Protein AF-A0A3D5KFP4-F1 (afdb_monomer_lite)

Sequence (184 aa):
MEVSELRKNYDDGKELEIKVKKRISTAAMSLLVKDVVDNCLKINDDGLLECDYVMRKLSTDIWVMFYFAGLEFPGKDNMKNYDWLVENGIVDMVYDQIDKKYMDMILEIIDREINQRIALTNSVEASVAKVVMVLEKGIDAVIKKLPSKTQISNLIKESSKEVKNFDPNKLQVLSELLGEVNKQ

pLDDT: mean 72.27, std 22.85, range [32.69, 97.38]

Radius of gyration: 23.58 Å; chains: 1; bounding box: 54×38×70 Å

Foldseek 3Di:
DELVVQVVCVVVVHDRDFQFAQDFDPVLLVVLLVQLLVQQWDQDPVRAIDGNVVSSVLSNLQSNCCGGRVYDQDDDCSVVSSVVCVVVCVSVVNCVSYNVVNVVVSVVSSVVVNVVVRCVRRVPPDDDVVVVVCVVVVVVVCVVPPDDPVVVVVVVVVVVVVVVPDDCVVVVVVVVVVVVVPPD

Structure (mmCIF, N/CA/C/O backbone):
data_AF-A0A3D5KFP4-F1
#
_entry.id   AF-A0A3D5KFP4-F1
#
loop_
_atom_site.group_PDB
_atom_site.id
_atom_site.type_symbol
_atom_site.label_atom_id
_atom_site.label_alt_id
_atom_site.label_comp_id
_atom_site.label_asym_id
_atom_site.label_entity_id
_atom_site.label_seq_id
_atom_site.pdbx_PDB_ins_code
_atom_site.Cartn_x
_atom_site.Cartn_y
_atom_site.Cartn_z
_atom_site.occupancy
_atom_site.B_iso_or_equiv
_atom_site.auth_seq_id
_atom_site.auth_comp_id
_atom_site.auth_asym_id
_atom_site.auth_atom_id
_atom_site.pdbx_PDB_model_num
ATOM 1 N N . MET A 1 1 ? -4.254 9.601 12.740 1.00 86.94 1 MET A N 1
ATOM 2 C CA . MET A 1 1 ? -3.924 8.973 14.041 1.00 86.94 1 MET A CA 1
ATOM 3 C C . MET A 1 1 ? -2.734 8.075 13.802 1.00 86.94 1 MET A C 1
ATOM 5 O O . MET A 1 1 ? -2.767 7.314 12.843 1.00 86.94 1 MET A O 1
ATOM 9 N N . GLU A 1 2 ? -1.688 8.170 14.614 1.00 88.56 2 GLU A N 1
ATOM 10 C CA . GLU A 1 2 ? -0.530 7.290 14.446 1.00 88.56 2 GLU A CA 1
ATOM 11 C C . GLU A 1 2 ? -0.846 5.873 14.936 1.00 88.56 2 GLU A C 1
ATOM 13 O O . GLU A 1 2 ? -1.515 5.688 15.954 1.00 88.56 2 GLU A O 1
ATOM 18 N N . VAL A 1 3 ? -0.334 4.852 14.246 1.00 86.25 3 VAL A N 1
ATOM 19 C CA . VAL A 1 3 ? -0.530 3.450 14.666 1.00 86.25 3 VAL A CA 1
ATOM 20 C C . VAL A 1 3 ? 0.117 3.167 16.029 1.00 86.25 3 VAL A C 1
ATOM 22 O O . VAL A 1 3 ? -0.413 2.391 16.820 1.00 86.25 3 VAL A O 1
ATOM 25 N N . SER A 1 4 ? 1.225 3.837 16.345 1.00 87.31 4 SER A N 1
ATOM 26 C CA . SER A 1 4 ? 1.881 3.801 17.661 1.00 87.31 4 SER A CA 1
ATOM 27 C C . SER A 1 4 ? 0.947 4.263 18.789 1.00 87.31 4 SER A C 1
ATOM 29 O O . SER A 1 4 ? 0.882 3.640 19.850 1.00 87.31 4 SER A O 1
ATOM 31 N N . GLU A 1 5 ? 0.203 5.343 18.554 1.00 88.00 5 GLU A N 1
ATOM 32 C CA . GLU A 1 5 ? -0.776 5.894 19.488 1.00 88.00 5 GLU A CA 1
ATOM 33 C C . GLU A 1 5 ? -1.988 4.967 19.633 1.00 88.00 5 GLU A C 1
ATOM 35 O O . GLU A 1 5 ? -2.434 4.696 20.749 1.00 88.00 5 GLU A O 1
ATOM 40 N N . LEU A 1 6 ? -2.476 4.427 18.513 1.00 90.00 6 LEU A N 1
ATOM 41 C CA . LEU A 1 6 ? -3.558 3.445 18.492 1.00 90.00 6 LEU A CA 1
ATOM 42 C C . LEU A 1 6 ? -3.200 2.201 19.320 1.00 90.00 6 LEU A C 1
ATOM 44 O O . LEU A 1 6 ? -3.985 1.779 20.167 1.00 90.00 6 LEU A O 1
ATOM 48 N N . ARG A 1 7 ? -1.991 1.663 19.127 1.00 89.19 7 ARG A N 1
ATOM 49 C CA . ARG A 1 7 ? -1.471 0.528 19.894 1.00 89.19 7 ARG A CA 1
ATOM 50 C C . ARG A 1 7 ? -1.412 0.826 21.385 1.00 89.19 7 ARG A C 1
ATOM 52 O O . ARG A 1 7 ? -1.877 0.025 22.185 1.00 89.19 7 ARG A O 1
ATOM 59 N N . LYS A 1 8 ? -0.898 1.996 21.768 1.00 89.44 8 LYS A N 1
ATOM 60 C CA . LYS A 1 8 ? -0.857 2.397 23.178 1.00 89.44 8 LYS A CA 1
ATOM 61 C C . LYS A 1 8 ? -2.260 2.465 23.789 1.00 89.44 8 LYS A C 1
ATOM 63 O O . LYS A 1 8 ? -2.461 2.008 24.905 1.00 89.44 8 LYS A O 1
ATOM 68 N N . ASN A 1 9 ? -3.236 3.008 23.060 1.00 90.94 9 ASN A N 1
ATOM 69 C CA . ASN A 1 9 ? -4.620 3.060 23.530 1.00 90.94 9 ASN A CA 1
ATOM 70 C C . ASN A 1 9 ? -5.226 1.662 23.715 1.00 90.94 9 ASN A C 1
ATOM 72 O O . ASN A 1 9 ? -5.936 1.451 24.695 1.00 90.94 9 ASN A O 1
ATOM 76 N N . TYR A 1 10 ? -4.914 0.722 22.819 1.00 89.62 10 TYR A N 1
ATOM 77 C CA . TYR A 1 10 ? -5.314 -0.677 22.960 1.00 89.62 10 TYR A CA 1
ATOM 78 C C . TYR A 1 10 ? -4.701 -1.327 24.205 1.00 89.62 10 TYR A C 1
ATOM 80 O O . TYR A 1 10 ? -5.419 -1.918 25.008 1.00 89.62 10 TYR A O 1
ATOM 88 N N . ASP A 1 11 ? -3.389 -1.162 24.395 1.00 89.31 11 ASP A N 1
ATOM 89 C CA . ASP A 1 11 ? -2.653 -1.717 25.536 1.00 89.31 11 ASP A CA 1
ATOM 90 C C . ASP A 1 11 ? -3.144 -1.121 26.876 1.00 89.31 11 ASP A C 1
ATOM 92 O O . ASP A 1 11 ? -3.179 -1.811 27.894 1.00 89.31 11 ASP A O 1
ATOM 96 N N . ASP A 1 12 ? -3.600 0.139 26.865 1.00 91.94 12 ASP A N 1
ATOM 97 C CA . ASP A 1 12 ? -4.237 0.827 27.999 1.00 91.94 12 ASP A CA 1
ATOM 98 C C . ASP A 1 12 ? -5.702 0.378 28.244 1.00 91.94 12 ASP A C 1
ATOM 100 O O . ASP A 1 12 ? -6.369 0.901 29.142 1.00 91.94 12 ASP A O 1
ATOM 104 N N . GLY A 1 13 ? -6.237 -0.555 27.447 1.00 88.12 13 GLY A N 1
ATOM 105 C CA . GLY A 1 13 ? -7.607 -1.065 27.559 1.00 88.12 13 GLY A CA 1
ATOM 106 C C . GLY A 1 13 ? -8.692 -0.085 27.100 1.00 88.12 13 GLY A C 1
ATOM 107 O O . GLY A 1 13 ? -9.850 -0.221 27.498 1.00 88.12 13 GLY A O 1
ATOM 108 N N . LYS A 1 14 ? -8.339 0.924 26.294 1.00 89.56 14 LYS A N 1
ATOM 109 C CA . LYS A 1 14 ? -9.310 1.868 25.725 1.00 89.56 14 LYS A CA 1
ATOM 110 C C . LYS A 1 14 ? -9.985 1.261 24.500 1.00 89.56 14 LYS A C 1
ATOM 112 O O . LYS A 1 14 ? -9.387 0.494 23.750 1.00 89.56 14 LYS A O 1
ATOM 117 N N . GLU A 1 15 ? -11.230 1.661 24.273 1.00 82.69 15 GLU A N 1
ATOM 118 C CA . GLU A 1 15 ? -11.963 1.282 23.069 1.00 82.69 15 GLU A CA 1
ATOM 119 C C . GLU A 1 15 ? -11.303 1.890 21.819 1.00 82.69 15 GLU A C 1
ATOM 121 O O . GLU A 1 15 ? -10.964 3.078 21.789 1.00 82.69 15 GLU A O 1
ATOM 126 N N . LEU A 1 16 ? -11.095 1.064 20.789 1.00 85.06 16 LEU A N 1
ATOM 127 C CA . LEU A 1 16 ? -10.505 1.496 19.524 1.00 85.06 16 LEU A CA 1
ATOM 128 C C . LEU A 1 16 ? -11.585 2.070 18.607 1.00 85.06 16 LEU A C 1
ATOM 130 O O . LEU A 1 16 ? -12.293 1.333 17.924 1.00 85.06 16 LEU A O 1
ATOM 134 N N . GLU A 1 17 ? -11.685 3.395 18.547 1.00 85.62 17 GLU A N 1
ATOM 135 C CA . GLU A 1 17 ? -12.575 4.067 17.598 1.00 85.62 17 GLU A CA 1
ATOM 136 C C . GLU A 1 17 ? -11.826 4.383 16.291 1.00 85.62 17 GLU A C 1
ATOM 138 O O . GLU A 1 17 ? -11.174 5.421 16.153 1.00 85.62 17 GLU A O 1
ATOM 143 N N . ILE A 1 18 ? -11.921 3.482 15.307 1.00 91.19 18 ILE A N 1
ATOM 144 C CA . ILE A 1 18 ? -11.347 3.674 13.966 1.00 91.19 18 ILE A CA 1
ATOM 145 C C . ILE A 1 18 ? -12.468 4.032 12.990 1.00 91.19 18 ILE A C 1
ATOM 147 O O . ILE A 1 18 ? -13.344 3.223 12.689 1.00 91.19 18 ILE A O 1
ATOM 151 N N . LYS A 1 19 ? -12.438 5.263 12.469 1.00 91.44 19 LYS A N 1
ATOM 152 C CA . LYS A 1 19 ? -13.425 5.746 11.494 1.00 91.44 19 LYS A CA 1
ATOM 153 C C . LYS A 1 19 ? -12.996 5.383 10.082 1.00 91.44 19 LYS A C 1
ATOM 155 O O . LYS A 1 19 ? -12.105 6.021 9.525 1.00 91.44 19 LYS A O 1
ATOM 160 N N . VAL A 1 20 ? -13.679 4.408 9.490 1.00 94.75 20 VAL A N 1
ATOM 161 C CA . VAL A 1 20 ? -13.407 3.952 8.125 1.00 94.75 20 VAL A CA 1
ATOM 162 C C . VAL A 1 20 ? -14.358 4.622 7.138 1.00 94.75 20 VAL A C 1
ATOM 164 O O . VAL A 1 20 ? -15.583 4.570 7.265 1.00 94.75 20 VAL A O 1
ATOM 167 N N . LYS A 1 21 ? -13.799 5.281 6.124 1.00 91.75 21 LYS A N 1
ATOM 168 C CA . LYS A 1 21 ? -14.575 5.812 5.000 1.00 91.75 21 LYS A CA 1
ATOM 169 C C . LYS A 1 21 ? -15.016 4.650 4.111 1.00 91.75 21 LYS A C 1
ATOM 171 O O . LYS A 1 21 ? -14.252 3.734 3.870 1.00 91.75 21 LYS A O 1
ATOM 176 N N . LYS A 1 22 ? -16.212 4.710 3.523 1.00 92.44 22 LYS A N 1
ATOM 177 C CA . LYS A 1 22 ? -16.612 3.719 2.499 1.00 92.44 22 LYS A CA 1
ATOM 178 C C . LYS A 1 22 ? -15.977 3.988 1.135 1.00 92.44 22 LYS A C 1
ATOM 180 O O . LYS A 1 22 ? -15.842 3.078 0.323 1.00 92.44 22 LYS A O 1
ATOM 185 N N . ARG A 1 23 ? -15.658 5.260 0.867 1.00 89.94 23 ARG A N 1
ATOM 186 C CA . ARG A 1 23 ? -15.110 5.778 -0.392 1.00 89.94 23 ARG A CA 1
ATOM 187 C C . ARG A 1 23 ? -14.190 6.961 -0.120 1.00 89.94 23 ARG A C 1
ATOM 189 O O . ARG A 1 23 ? -14.369 7.675 0.867 1.00 89.94 23 ARG A O 1
ATOM 196 N N . ILE A 1 24 ? -13.263 7.197 -1.037 1.00 87.25 24 ILE A N 1
ATOM 197 C CA . ILE A 1 24 ? -12.358 8.347 -1.029 1.00 87.25 24 ILE A CA 1
ATOM 198 C C . ILE A 1 24 ? -12.572 9.187 -2.292 1.00 87.25 24 ILE A C 1
ATOM 200 O O . ILE A 1 24 ? -13.278 8.780 -3.214 1.00 87.25 24 ILE A O 1
ATOM 204 N N . SER A 1 25 ? -12.013 10.396 -2.326 1.00 82.56 25 SER A N 1
ATOM 205 C CA . SER A 1 25 ? -12.066 11.224 -3.532 1.00 82.56 25 SER A CA 1
ATOM 206 C C . SER A 1 25 ? -11.225 10.601 -4.649 1.00 82.56 25 SER A C 1
ATOM 208 O O . SER A 1 25 ? -10.247 9.903 -4.387 1.00 82.56 25 SER A O 1
ATOM 210 N N . THR A 1 26 ? -11.546 10.910 -5.906 1.00 74.12 26 THR A N 1
ATOM 211 C CA . THR A 1 26 ? -10.748 10.467 -7.062 1.00 74.12 26 THR A CA 1
ATOM 212 C C . THR A 1 26 ? -9.282 10.897 -6.953 1.00 74.12 26 THR A C 1
ATOM 214 O O . THR A 1 26 ? -8.393 10.146 -7.338 1.00 74.12 26 THR A O 1
ATOM 217 N N . ALA A 1 27 ? -9.013 12.075 -6.379 1.00 75.38 27 ALA A N 1
ATOM 218 C CA . ALA A 1 27 ? -7.651 12.546 -6.131 1.00 75.38 27 ALA A CA 1
ATOM 219 C C . ALA A 1 27 ? -6.909 11.658 -5.119 1.00 75.38 27 ALA A C 1
ATOM 221 O O . ALA A 1 27 ? -5.784 11.248 -5.381 1.00 75.38 27 ALA A O 1
ATOM 222 N N . ALA A 1 28 ? -7.553 11.307 -4.001 1.00 72.62 28 ALA A N 1
ATOM 223 C CA . ALA A 1 28 ? -6.973 10.404 -3.008 1.00 72.62 28 ALA A CA 1
ATOM 224 C C . ALA A 1 28 ? -6.761 8.991 -3.574 1.00 72.62 28 ALA A C 1
ATOM 226 O O . ALA A 1 28 ? -5.735 8.377 -3.318 1.00 72.62 28 ALA A O 1
ATOM 227 N N . MET A 1 29 ? -7.695 8.503 -4.395 1.00 86.56 29 MET A N 1
ATOM 228 C CA . MET A 1 29 ? -7.554 7.228 -5.099 1.00 86.56 29 MET A CA 1
ATOM 229 C C . MET A 1 29 ? -6.359 7.236 -6.058 1.00 86.56 29 MET A C 1
ATOM 231 O O . MET A 1 29 ? -5.592 6.283 -6.075 1.00 86.56 29 MET A O 1
ATOM 235 N N . SER A 1 30 ? -6.182 8.312 -6.830 1.00 75.31 30 SER A N 1
ATOM 236 C CA . SER A 1 30 ? -5.047 8.463 -7.748 1.00 75.31 30 SER A CA 1
ATOM 237 C C . SER A 1 30 ? -3.707 8.417 -7.007 1.00 75.31 30 SER A C 1
ATOM 239 O O . SER A 1 30 ? -2.792 7.710 -7.427 1.00 75.31 30 SER A O 1
ATOM 241 N N . LEU A 1 31 ? -3.614 9.109 -5.866 1.00 76.56 31 LEU A N 1
ATOM 242 C CA . LEU A 1 31 ? -2.418 9.075 -5.025 1.00 76.56 31 LEU A CA 1
ATOM 243 C C . LEU A 1 31 ? -2.183 7.682 -4.429 1.00 76.56 31 LEU A C 1
ATOM 245 O O . LEU A 1 31 ? -1.085 7.164 -4.570 1.00 76.56 31 LEU A O 1
ATOM 249 N N . LEU A 1 32 ? -3.216 7.034 -3.875 1.00 88.19 32 LEU A N 1
ATOM 250 C CA . LEU A 1 32 ? -3.134 5.657 -3.373 1.00 88.19 32 LEU A CA 1
ATOM 251 C C . LEU A 1 32 ? -2.572 4.706 -4.433 1.00 88.19 32 LEU A C 1
ATOM 253 O O . LEU A 1 32 ? -1.613 3.989 -4.168 1.00 88.19 32 LEU A O 1
ATOM 257 N N . VAL A 1 33 ? -3.152 4.711 -5.637 1.00 86.25 33 VAL A N 1
ATOM 258 C CA . VAL A 1 33 ? -2.705 3.854 -6.745 1.00 86.25 33 VAL A CA 1
ATOM 259 C C . VAL A 1 33 ? -1.241 4.132 -7.067 1.00 86.25 33 VAL A C 1
ATOM 261 O O . VAL A 1 33 ? -0.442 3.200 -7.119 1.00 86.25 33 VAL A O 1
ATOM 264 N N . LYS A 1 34 ? -0.879 5.407 -7.251 1.00 83.19 34 LYS A N 1
ATOM 265 C CA . LYS A 1 34 ? 0.494 5.813 -7.558 1.00 83.19 34 LYS A CA 1
ATOM 266 C C . LYS A 1 34 ? 1.467 5.324 -6.484 1.00 83.19 34 LYS A C 1
ATOM 268 O O . LYS A 1 34 ? 2.480 4.719 -6.819 1.00 83.19 34 LYS A O 1
ATOM 273 N N . ASP A 1 35 ? 1.149 5.556 -5.216 1.00 84.25 35 ASP A N 1
ATOM 274 C CA . ASP A 1 35 ? 2.025 5.213 -4.103 1.00 84.25 35 ASP A CA 1
ATOM 275 C C . ASP A 1 35 ? 2.181 3.688 -3.954 1.00 84.25 35 ASP A C 1
ATOM 277 O O . ASP A 1 35 ? 3.269 3.213 -3.636 1.00 84.25 35 ASP A O 1
ATOM 281 N N . VAL A 1 36 ? 1.147 2.888 -4.239 1.00 88.88 36 VAL A N 1
ATOM 282 C CA . VAL A 1 36 ? 1.277 1.418 -4.281 1.00 88.88 36 VAL A CA 1
ATOM 283 C C . VAL A 1 36 ? 2.182 0.978 -5.432 1.00 88.88 36 VAL A C 1
ATOM 285 O O . VAL A 1 36 ? 3.100 0.182 -5.228 1.00 88.88 36 VAL A O 1
ATOM 288 N N . VAL A 1 37 ? 1.942 1.496 -6.637 1.00 87.75 37 VAL A N 1
ATOM 289 C CA . VAL A 1 37 ? 2.674 1.103 -7.849 1.00 87.75 37 VAL A CA 1
ATOM 290 C C . VAL A 1 37 ? 4.158 1.454 -7.729 1.00 87.75 37 VAL A C 1
ATOM 292 O O . VAL A 1 37 ? 5.012 0.616 -8.011 1.00 87.75 37 VAL A O 1
ATOM 295 N N . ASP A 1 38 ? 4.476 2.658 -7.256 1.00 83.69 38 ASP A N 1
ATOM 296 C CA . ASP A 1 38 ? 5.858 3.129 -7.121 1.00 83.69 38 ASP A CA 1
ATOM 297 C C . ASP A 1 38 ? 6.666 2.294 -6.108 1.00 83.69 38 ASP A C 1
ATOM 299 O O . ASP A 1 38 ? 7.876 2.139 -6.269 1.00 83.69 38 ASP A O 1
ATOM 303 N N . ASN A 1 39 ? 6.010 1.725 -5.089 1.00 85.12 39 ASN A N 1
ATOM 304 C CA . ASN A 1 39 ? 6.668 0.944 -4.038 1.00 85.12 39 ASN A CA 1
ATOM 305 C C . ASN A 1 39 ? 6.781 -0.559 -4.340 1.00 85.12 39 ASN A C 1
ATOM 307 O O . ASN A 1 39 ? 7.518 -1.258 -3.646 1.00 85.12 39 ASN A O 1
ATOM 311 N N . CYS A 1 40 ? 6.065 -1.076 -5.342 1.00 87.56 40 CYS A N 1
ATOM 312 C CA . CYS A 1 40 ? 6.059 -2.511 -5.647 1.00 87.56 40 CYS A CA 1
ATOM 313 C C . CYS A 1 40 ? 6.827 -2.893 -6.914 1.00 87.56 40 CYS A C 1
ATOM 315 O O . CYS A 1 40 ? 6.950 -4.078 -7.206 1.00 87.56 40 CYS A O 1
ATOM 317 N N . LEU A 1 41 ? 7.367 -1.930 -7.658 1.00 87.88 41 LEU A N 1
ATOM 318 C CA . LEU A 1 41 ? 8.141 -2.198 -8.867 1.00 87.88 41 LEU A CA 1
ATOM 319 C C . LEU A 1 41 ? 9.643 -2.182 -8.571 1.00 87.88 41 LEU A C 1
ATOM 321 O O . LEU A 1 41 ? 10.177 -1.206 -8.038 1.00 87.88 41 LEU A O 1
ATOM 325 N N . LYS A 1 42 ? 10.345 -3.244 -8.966 1.00 85.00 42 LYS A N 1
ATOM 326 C CA . LYS A 1 42 ? 11.803 -3.360 -8.829 1.00 85.00 42 LYS A CA 1
ATOM 327 C C . LYS A 1 42 ? 12.443 -3.885 -10.106 1.00 85.00 42 LYS A C 1
ATOM 329 O O . LYS A 1 42 ? 11.779 -4.489 -10.938 1.00 85.00 42 LYS A O 1
ATOM 334 N N . ILE A 1 43 ? 13.735 -3.614 -10.258 1.00 83.69 43 ILE A N 1
ATOM 335 C CA . ILE A 1 43 ? 14.545 -4.171 -11.341 1.00 83.69 43 ILE A CA 1
ATOM 336 C C . ILE A 1 43 ? 15.178 -5.461 -10.824 1.00 83.69 43 ILE A C 1
ATOM 338 O O . ILE A 1 43 ? 15.777 -5.441 -9.748 1.00 83.69 43 ILE A O 1
ATOM 342 N N . ASN A 1 44 ? 15.013 -6.555 -11.561 1.00 79.88 44 ASN A N 1
ATOM 343 C CA . ASN A 1 44 ? 15.631 -7.836 -11.242 1.00 79.88 44 ASN A CA 1
ATOM 344 C C . ASN A 1 44 ? 17.080 -7.918 -11.752 1.00 79.88 44 ASN A C 1
ATOM 346 O O . ASN A 1 44 ? 17.598 -6.975 -12.356 1.00 79.88 44 ASN A O 1
ATOM 350 N N . ASP A 1 45 ? 17.733 -9.055 -11.516 1.00 80.56 45 ASP A N 1
ATOM 351 C CA . ASP A 1 45 ? 19.140 -9.261 -11.878 1.00 80.56 45 ASP A CA 1
ATOM 352 C C . ASP A 1 45 ? 19.387 -9.205 -13.401 1.00 80.56 45 ASP A C 1
ATOM 354 O O . ASP A 1 45 ? 20.477 -8.828 -13.833 1.00 80.56 45 ASP A O 1
ATOM 358 N N . ASP A 1 46 ? 18.362 -9.480 -14.214 1.00 78.12 46 ASP A N 1
ATOM 359 C CA . ASP A 1 46 ? 18.401 -9.387 -15.681 1.00 78.12 46 ASP A CA 1
ATOM 360 C C . ASP A 1 46 ? 18.142 -7.958 -16.199 1.00 78.12 46 ASP A C 1
ATOM 362 O O . ASP A 1 46 ? 18.148 -7.694 -17.404 1.00 78.12 46 ASP A O 1
ATOM 366 N N . GLY A 1 47 ? 17.916 -6.995 -15.301 1.00 76.12 47 GLY A N 1
ATOM 367 C CA . GLY A 1 47 ? 17.624 -5.613 -15.668 1.00 76.12 47 GLY A CA 1
ATOM 368 C C . GLY A 1 47 ? 16.188 -5.384 -16.149 1.00 76.12 47 GLY A C 1
ATOM 369 O O . GLY A 1 47 ? 15.915 -4.332 -16.737 1.00 76.12 47 GLY A O 1
ATOM 370 N N . LEU A 1 48 ? 15.284 -6.339 -15.909 1.00 79.06 48 LEU A N 1
ATOM 371 C CA . LEU A 1 48 ? 13.863 -6.252 -16.235 1.00 79.06 48 LEU A CA 1
ATOM 372 C C . LEU A 1 48 ? 13.068 -5.725 -15.041 1.00 79.06 48 LEU A C 1
ATOM 374 O O . LEU A 1 48 ? 13.374 -6.014 -13.884 1.00 79.06 48 LEU A O 1
ATOM 378 N N . LEU A 1 49 ? 12.029 -4.946 -15.326 1.00 84.88 49 LEU A N 1
ATOM 379 C CA . LEU A 1 49 ? 11.083 -4.486 -14.322 1.00 84.88 49 LEU A CA 1
ATOM 380 C C . LEU A 1 49 ? 10.134 -5.626 -13.952 1.00 84.88 49 LEU A C 1
ATOM 382 O O . LEU A 1 49 ? 9.494 -6.221 -14.819 1.00 84.88 49 LEU A O 1
ATOM 386 N N . GLU A 1 50 ? 10.006 -5.894 -12.661 1.00 89.44 50 GLU A N 1
ATOM 387 C CA . GLU A 1 50 ? 9.090 -6.883 -12.109 1.00 89.44 50 GLU A CA 1
ATOM 388 C C . GLU A 1 50 ? 8.299 -6.318 -10.926 1.00 89.44 50 GLU A C 1
ATOM 390 O O . GLU A 1 50 ? 8.688 -5.332 -10.291 1.00 89.44 50 GLU A O 1
ATOM 395 N N . CYS A 1 51 ? 7.169 -6.961 -10.632 1.00 93.12 51 CYS A N 1
ATOM 396 C CA . CYS A 1 51 ? 6.361 -6.658 -9.459 1.00 93.12 51 CYS A CA 1
ATOM 397 C C . CYS A 1 51 ? 6.838 -7.489 -8.265 1.00 93.12 51 CYS A C 1
ATOM 399 O O . CYS A 1 51 ? 6.760 -8.717 -8.269 1.00 93.12 51 CYS A O 1
ATOM 401 N N . ASP A 1 52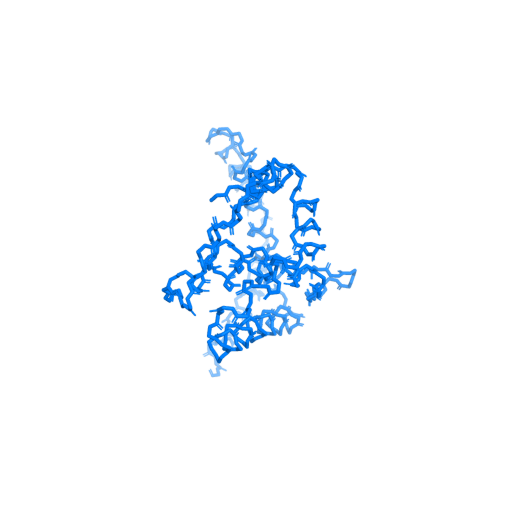 ? 7.241 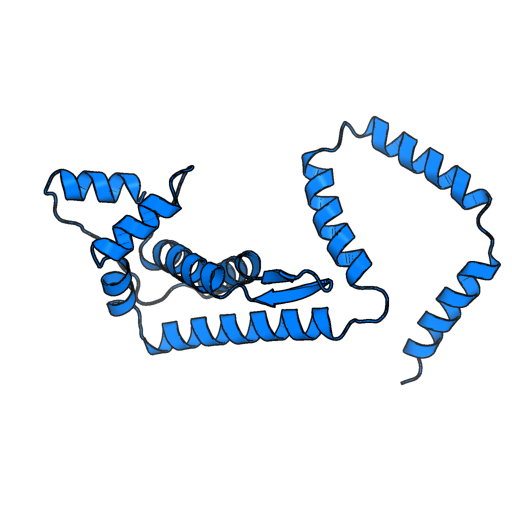-6.815 -7.195 1.00 91.19 52 ASP A N 1
ATOM 402 C CA . ASP A 1 52 ? 7.383 -7.403 -5.875 1.00 91.19 52 ASP A CA 1
ATOM 403 C C . ASP A 1 52 ? 5.999 -7.547 -5.228 1.00 91.19 52 ASP A C 1
ATOM 405 O O . ASP A 1 52 ? 5.412 -6.590 -4.718 1.00 91.19 52 ASP A O 1
ATOM 409 N N . TYR A 1 53 ? 5.450 -8.761 -5.274 1.00 92.88 53 TYR A N 1
ATOM 410 C CA . TYR A 1 53 ? 4.114 -9.050 -4.749 1.00 92.88 53 TYR A CA 1
ATOM 411 C C . TYR A 1 53 ? 3.986 -8.829 -3.236 1.00 92.88 53 TYR A C 1
ATOM 413 O O . TYR A 1 53 ? 2.902 -8.477 -2.765 1.00 92.88 53 TYR A O 1
ATOM 421 N N . VAL A 1 54 ? 5.072 -8.998 -2.475 1.00 87.44 54 VAL A N 1
ATOM 422 C CA . VAL A 1 54 ? 5.061 -8.763 -1.025 1.00 87.44 54 VAL A CA 1
ATOM 423 C C . VAL A 1 54 ? 4.956 -7.267 -0.760 1.00 87.44 54 VAL A C 1
ATOM 425 O O . VAL A 1 54 ? 4.067 -6.834 -0.025 1.00 87.44 54 VAL A O 1
ATOM 428 N N . MET A 1 55 ? 5.790 -6.464 -1.428 1.00 88.19 55 MET A N 1
ATOM 429 C CA . MET A 1 55 ? 5.716 -5.006 -1.319 1.00 88.19 55 MET A CA 1
ATOM 430 C C . MET A 1 55 ? 4.408 -4.450 -1.865 1.00 88.19 55 MET A C 1
ATOM 432 O O . MET A 1 55 ? 3.889 -3.481 -1.313 1.00 88.19 55 MET A O 1
ATOM 436 N N . ARG A 1 56 ? 3.832 -5.074 -2.897 1.00 91.56 56 ARG A N 1
ATOM 437 C CA . ARG A 1 56 ? 2.498 -4.734 -3.395 1.00 91.56 56 ARG A CA 1
ATOM 438 C C . ARG A 1 56 ? 1.444 -4.897 -2.304 1.00 91.56 56 ARG A C 1
ATOM 440 O O . ARG A 1 56 ? 0.691 -3.953 -2.071 1.00 91.56 56 ARG A O 1
ATOM 447 N N . LYS A 1 57 ? 1.379 -6.056 -1.635 1.00 91.12 57 LYS A N 1
ATOM 448 C CA . LYS A 1 57 ? 0.401 -6.298 -0.559 1.00 91.12 57 LYS A CA 1
ATOM 449 C C . LYS A 1 57 ? 0.597 -5.312 0.588 1.00 91.12 57 LYS A C 1
ATOM 451 O O . LYS A 1 57 ? -0.342 -4.600 0.930 1.00 91.12 57 LYS A O 1
ATOM 456 N N . LEU A 1 58 ? 1.825 -5.219 1.099 1.00 88.06 58 LEU A N 1
ATOM 457 C CA . LEU A 1 58 ? 2.178 -4.338 2.211 1.00 88.06 58 LEU A CA 1
ATOM 458 C C . LEU A 1 58 ? 1.827 -2.876 1.909 1.00 88.06 58 LEU A C 1
ATOM 460 O O . LEU A 1 58 ? 1.178 -2.208 2.710 1.00 88.06 58 LEU A O 1
ATOM 464 N N . SER A 1 59 ? 2.227 -2.386 0.734 1.00 88.00 59 SER A N 1
ATOM 465 C CA . SER A 1 59 ? 1.955 -1.006 0.330 1.00 88.00 59 SER A CA 1
ATOM 466 C C . SER A 1 59 ? 0.459 -0.773 0.151 1.00 88.00 59 SER A C 1
ATOM 468 O O . SER A 1 59 ? -0.044 0.260 0.579 1.00 88.00 59 SER A O 1
ATOM 470 N N . THR A 1 60 ? -0.268 -1.734 -0.430 1.00 94.25 60 THR A N 1
ATOM 471 C CA . THR A 1 60 ? -1.731 -1.640 -0.560 1.00 94.25 60 THR A CA 1
ATOM 472 C C . THR A 1 60 ? -2.376 -1.470 0.807 1.00 94.25 60 THR A C 1
ATOM 474 O O . TH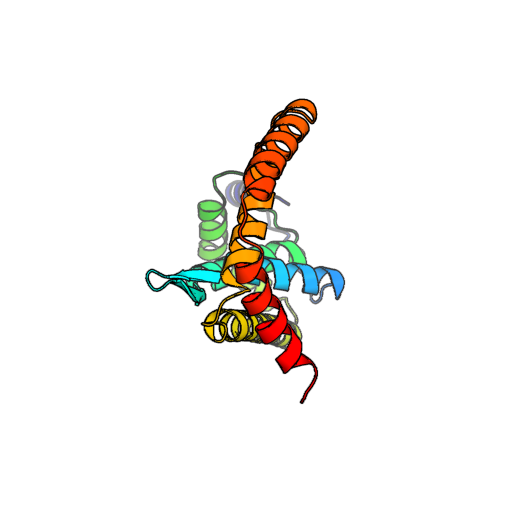R A 1 60 ? -3.137 -0.527 0.997 1.00 94.25 60 THR A O 1
ATOM 477 N N . ASP A 1 61 ? -2.027 -2.311 1.778 1.00 93.75 61 ASP A N 1
ATOM 478 C CA . ASP A 1 61 ? -2.617 -2.225 3.111 1.00 93.75 61 ASP A CA 1
ATOM 479 C C . ASP A 1 61 ? -2.278 -0.911 3.806 1.00 93.75 61 ASP A C 1
ATOM 481 O O . ASP A 1 61 ? -3.182 -0.240 4.293 1.00 93.75 61 ASP A O 1
ATOM 485 N N . ILE A 1 62 ? -1.004 -0.503 3.807 1.00 89.69 62 ILE A N 1
ATOM 486 C CA . ILE A 1 62 ? -0.565 0.759 4.420 1.00 89.69 62 ILE A CA 1
ATOM 487 C C . ILE A 1 62 ? -1.346 1.940 3.840 1.00 89.69 62 ILE A C 1
ATOM 489 O O . ILE A 1 62 ? -1.878 2.762 4.590 1.00 89.69 62 ILE A O 1
ATOM 493 N N . TRP A 1 63 ? -1.456 2.023 2.513 1.00 91.25 63 TRP A N 1
ATOM 494 C CA . TRP A 1 63 ? -2.143 3.142 1.877 1.00 91.25 63 TRP A CA 1
ATOM 495 C C . TRP A 1 63 ? -3.661 3.064 2.042 1.00 91.25 63 TRP A C 1
ATOM 497 O O . TRP A 1 63 ? -4.298 4.101 2.229 1.00 91.25 63 TRP A O 1
ATOM 507 N N . VAL A 1 64 ? -4.259 1.870 2.072 1.00 94.50 64 VAL A N 1
ATOM 508 C CA . VAL A 1 64 ? -5.676 1.711 2.432 1.00 94.50 64 VAL A CA 1
ATOM 509 C C . VAL A 1 64 ? -5.913 2.195 3.865 1.00 94.50 64 VAL A C 1
ATOM 511 O O . VAL A 1 64 ? -6.798 3.024 4.081 1.00 94.50 64 VAL A O 1
ATOM 514 N N . MET A 1 65 ? -5.088 1.775 4.829 1.00 91.88 65 MET A N 1
ATOM 515 C CA . MET A 1 65 ? -5.172 2.224 6.223 1.00 91.88 65 MET A CA 1
ATOM 516 C C . MET A 1 65 ? -5.054 3.755 6.328 1.00 91.88 65 MET A C 1
ATOM 518 O O . MET A 1 65 ? -5.839 4.399 7.028 1.00 91.88 65 MET A O 1
ATOM 522 N N . PHE A 1 66 ? -4.135 4.363 5.578 1.00 88.94 66 PHE A N 1
ATOM 523 C CA . PHE A 1 66 ? -3.961 5.813 5.557 1.00 88.94 66 PHE A CA 1
ATOM 524 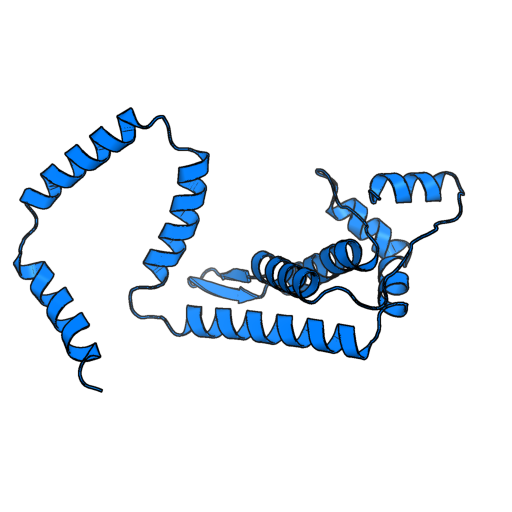C C . PHE A 1 66 ? -5.165 6.547 4.948 1.00 88.94 66 PHE A C 1
ATOM 526 O O . PHE A 1 66 ? -5.777 7.397 5.598 1.00 88.94 66 PHE A O 1
ATOM 533 N N . TYR A 1 67 ? -5.560 6.220 3.716 1.00 88.88 67 TYR A N 1
ATOM 534 C CA . TYR A 1 67 ? -6.582 6.989 3.000 1.00 88.88 67 TYR A CA 1
ATOM 535 C C . TYR A 1 67 ? -8.007 6.741 3.522 1.00 88.88 67 TYR A C 1
ATOM 537 O O . TYR A 1 67 ? -8.818 7.683 3.572 1.00 88.88 67 TYR A O 1
ATOM 545 N N . PHE A 1 68 ? -8.321 5.504 3.924 1.00 92.19 68 PHE A N 1
ATOM 546 C CA . PHE A 1 68 ? -9.661 5.113 4.367 1.00 92.19 68 PHE A CA 1
ATOM 547 C C . PHE A 1 68 ? -9.863 5.233 5.876 1.00 92.19 68 PHE A C 1
ATOM 549 O O . PHE A 1 68 ? -10.946 5.656 6.279 1.00 92.19 68 PHE A O 1
ATOM 556 N N . ALA A 1 69 ? -8.852 4.917 6.689 1.00 92.12 69 ALA A N 1
ATOM 557 C CA . ALA A 1 69 ? -8.955 4.930 8.151 1.00 92.12 69 ALA A CA 1
ATOM 558 C C . ALA A 1 69 ? -8.163 6.069 8.825 1.00 92.12 69 ALA A C 1
ATOM 560 O O . ALA A 1 69 ? -8.303 6.290 10.026 1.00 92.12 69 ALA A O 1
ATOM 561 N N . GLY A 1 70 ? -7.357 6.831 8.073 1.00 88.75 70 GLY A N 1
ATOM 562 C CA . GLY A 1 70 ? -6.551 7.923 8.629 1.00 88.75 70 GLY A CA 1
ATOM 563 C C . GLY A 1 70 ? -5.427 7.439 9.547 1.00 88.75 70 GLY A C 1
ATOM 564 O O . GLY A 1 70 ? -5.013 8.187 10.439 1.00 88.75 70 GLY A O 1
ATOM 565 N N . LEU A 1 71 ? -4.982 6.190 9.377 1.00 87.25 71 LEU A N 1
ATOM 566 C CA . LEU A 1 71 ? -3.894 5.604 10.152 1.00 87.25 71 LEU A CA 1
ATOM 567 C C . LEU A 1 71 ? -2.551 5.951 9.512 1.00 87.25 71 LEU A C 1
ATOM 569 O O . LEU A 1 71 ? -2.295 5.652 8.348 1.00 87.25 71 LEU A O 1
ATOM 573 N N . GLU A 1 72 ? -1.693 6.592 10.290 1.00 86.38 72 GLU A N 1
ATOM 574 C CA . GLU A 1 72 ? -0.387 7.064 9.849 1.00 86.38 72 GLU A CA 1
ATOM 575 C C . GLU A 1 72 ? 0.716 6.140 10.364 1.00 86.38 72 GLU A C 1
ATOM 577 O O . GLU A 1 72 ? 0.682 5.683 11.511 1.00 86.38 72 GLU A O 1
ATOM 582 N N . PHE A 1 73 ? 1.731 5.919 9.526 1.00 83.75 73 PHE A N 1
ATOM 583 C CA . PHE A 1 73 ? 2.913 5.110 9.837 1.00 83.75 73 PHE A CA 1
ATOM 584 C C . PHE A 1 73 ? 4.176 5.990 9.901 1.00 83.75 73 PHE A C 1
ATOM 586 O O . PHE A 1 73 ? 5.030 5.918 9.008 1.00 83.75 73 PHE A O 1
ATOM 593 N N . PRO A 1 74 ? 4.300 6.883 10.901 1.00 69.44 74 PRO A N 1
ATOM 594 C CA . PRO A 1 74 ? 5.497 7.689 11.061 1.00 69.44 74 PRO A CA 1
ATOM 595 C C . PRO A 1 74 ? 6.618 6.887 11.734 1.00 69.44 74 PRO A C 1
ATOM 597 O O . PRO A 1 74 ? 6.423 6.213 12.745 1.00 69.44 74 PRO A O 1
ATOM 600 N N . GLY A 1 75 ? 7.835 7.028 11.206 1.00 60.44 75 GLY A N 1
ATOM 601 C CA . GLY A 1 75 ? 9.058 6.586 11.877 1.00 60.44 75 GLY A CA 1
ATOM 602 C C . GLY A 1 75 ? 9.687 5.299 11.336 1.00 60.44 75 GLY A C 1
ATOM 603 O O . GLY A 1 75 ? 9.474 4.893 10.198 1.00 60.44 75 GLY A O 1
ATOM 604 N N . LYS A 1 76 ? 10.575 4.707 12.146 1.00 59.59 76 LYS A N 1
ATOM 605 C CA . LYS A 1 76 ? 11.413 3.551 11.769 1.00 59.59 76 LYS A CA 1
ATOM 606 C C . LYS A 1 76 ? 10.753 2.193 12.032 1.00 59.59 76 LYS A C 1
ATOM 608 O O . LYS A 1 76 ? 11.248 1.185 11.540 1.00 59.59 76 LYS A O 1
ATOM 613 N N . ASP A 1 77 ? 9.656 2.158 12.786 1.00 67.25 77 ASP A N 1
ATOM 614 C CA . ASP A 1 77 ? 8.991 0.925 13.231 1.00 67.25 77 ASP A CA 1
ATOM 615 C C . ASP A 1 77 ? 7.767 0.550 12.369 1.00 67.25 77 ASP A C 1
ATOM 617 O O . ASP A 1 77 ? 6.894 -0.193 12.812 1.00 67.25 77 ASP A O 1
ATOM 621 N N . ASN A 1 78 ? 7.701 1.026 11.119 1.00 75.94 78 ASN A N 1
ATOM 622 C CA . ASN A 1 78 ? 6.543 0.833 10.236 1.00 75.94 78 ASN A CA 1
ATOM 623 C C . ASN A 1 78 ? 6.156 -0.640 10.042 1.00 75.94 78 ASN A C 1
ATOM 625 O O . ASN A 1 78 ? 4.968 -0.947 10.052 1.00 75.94 78 ASN A O 1
ATOM 629 N N . MET A 1 79 ? 7.136 -1.547 9.954 1.00 81.50 79 MET A N 1
ATOM 630 C CA . MET A 1 79 ? 6.867 -2.988 9.852 1.00 81.50 79 MET A CA 1
ATOM 631 C C . MET A 1 79 ? 6.221 -3.543 11.122 1.00 81.50 79 MET A C 1
ATOM 633 O O . MET A 1 79 ? 5.189 -4.186 11.038 1.00 81.50 79 MET A O 1
ATOM 637 N N . LYS A 1 80 ? 6.745 -3.214 12.311 1.00 84.88 80 LYS A N 1
ATOM 638 C CA . LYS A 1 80 ? 6.158 -3.683 13.580 1.00 84.88 80 LYS A CA 1
ATOM 639 C C . LYS A 1 80 ? 4.748 -3.140 13.802 1.00 84.88 80 LYS A C 1
ATOM 641 O O . LYS A 1 80 ? 3.908 -3.820 14.379 1.00 84.88 80 LYS A O 1
ATOM 646 N N . ASN A 1 81 ? 4.509 -1.897 13.390 1.00 85.88 81 ASN A N 1
ATOM 647 C CA . ASN A 1 81 ? 3.191 -1.275 13.460 1.00 85.88 81 ASN A CA 1
ATOM 648 C C . ASN A 1 81 ? 2.206 -1.977 12.523 1.00 85.88 81 ASN A C 1
ATOM 650 O O . ASN A 1 81 ? 1.075 -2.241 12.916 1.00 85.88 81 ASN A O 1
ATOM 654 N N . TYR A 1 82 ? 2.645 -2.305 11.309 1.00 88.25 82 TYR A N 1
ATOM 655 C CA . TYR A 1 82 ? 1.851 -3.081 10.368 1.00 88.25 82 TYR A CA 1
ATOM 656 C C . TYR A 1 82 ? 1.562 -4.498 10.889 1.00 88.25 82 TYR A C 1
ATOM 658 O O . TYR A 1 82 ? 0.398 -4.888 10.935 1.00 88.25 82 TYR A O 1
ATOM 666 N N . ASP A 1 83 ? 2.579 -5.222 11.364 1.00 88.62 83 ASP A N 1
ATOM 667 C CA . ASP A 1 83 ? 2.424 -6.572 11.919 1.00 88.62 83 ASP A CA 1
ATOM 668 C C . ASP A 1 83 ? 1.413 -6.576 13.075 1.00 88.62 83 ASP A C 1
ATOM 670 O O . ASP A 1 83 ? 0.497 -7.394 13.097 1.00 88.62 83 ASP A O 1
ATOM 674 N N . TRP A 1 84 ? 1.492 -5.591 13.976 1.00 92.56 84 TRP A N 1
ATOM 675 C CA . TRP A 1 84 ? 0.532 -5.441 15.069 1.00 92.56 84 TRP A CA 1
ATOM 676 C C . TRP A 1 84 ? -0.909 -5.217 14.576 1.00 92.56 84 TRP A C 1
ATOM 678 O O . TRP A 1 84 ? -1.839 -5.805 15.130 1.00 92.56 84 TRP A O 1
ATOM 688 N N . LEU A 1 85 ? -1.123 -4.405 13.530 1.00 92.00 85 LEU A N 1
ATOM 689 C CA . LEU A 1 85 ? -2.461 -4.207 12.951 1.00 92.00 85 LEU A CA 1
ATOM 690 C C . LEU A 1 85 ? -3.028 -5.506 12.365 1.00 92.00 85 LEU A C 1
ATOM 692 O O . LEU A 1 85 ? -4.230 -5.749 12.473 1.00 92.00 85 LEU A O 1
ATOM 696 N N . VAL A 1 86 ? -2.177 -6.324 11.740 1.00 92.88 86 VAL A N 1
ATOM 697 C CA . VAL A 1 86 ? -2.565 -7.623 11.176 1.00 92.88 86 VAL A CA 1
ATOM 698 C C . VAL A 1 86 ? -2.891 -8.616 12.291 1.00 92.88 86 VAL A C 1
ATOM 700 O O . VAL A 1 86 ? -3.968 -9.204 12.281 1.00 92.88 86 VAL A O 1
ATOM 703 N N . GLU A 1 87 ? -2.008 -8.765 13.281 1.00 94.56 87 GLU A N 1
ATOM 704 C CA . GLU A 1 87 ? -2.180 -9.692 14.411 1.00 94.56 87 GLU A CA 1
ATOM 705 C C . GLU A 1 87 ? -3.457 -9.419 15.217 1.00 94.56 87 GLU A C 1
ATOM 707 O O . GLU A 1 87 ? -4.070 -10.347 15.740 1.00 94.56 87 GLU A O 1
ATOM 712 N N . ASN A 1 88 ? -3.883 -8.155 15.289 1.00 92.62 88 ASN A N 1
ATOM 713 C CA . ASN A 1 88 ? -5.096 -7.745 15.999 1.00 92.62 88 ASN A CA 1
ATOM 714 C C . ASN A 1 88 ? -6.335 -7.645 15.086 1.00 92.62 88 ASN A C 1
ATOM 716 O O . ASN A 1 88 ? -7.366 -7.134 15.517 1.00 92.62 88 ASN A O 1
ATOM 720 N N . GLY A 1 89 ? -6.258 -8.102 13.828 1.00 94.44 89 GLY A N 1
ATOM 721 C CA . GLY A 1 89 ? -7.390 -8.123 12.890 1.00 94.44 89 GLY A CA 1
ATOM 722 C C . GLY A 1 89 ? -7.896 -6.739 12.463 1.00 94.44 89 GLY A C 1
ATOM 723 O O . GLY A 1 89 ? -8.987 -6.615 11.906 1.00 94.44 89 GLY A O 1
ATOM 724 N N . ILE A 1 90 ? -7.123 -5.679 12.715 1.00 94.25 90 ILE A N 1
ATOM 725 C CA . ILE A 1 90 ? -7.515 -4.296 12.414 1.00 94.25 90 ILE A CA 1
ATOM 726 C C . ILE A 1 90 ? -7.514 -4.063 10.903 1.00 94.25 90 ILE A C 1
ATOM 728 O O . ILE A 1 90 ? -8.389 -3.366 10.393 1.00 94.25 90 ILE A O 1
ATOM 732 N N . VAL A 1 91 ? -6.568 -4.674 10.183 1.00 95.00 91 VAL A N 1
ATOM 733 C CA . VAL A 1 91 ? -6.518 -4.604 8.715 1.00 95.00 91 VAL A CA 1
ATOM 734 C C . VAL A 1 91 ? -7.811 -5.159 8.111 1.00 95.00 91 VAL A C 1
ATOM 736 O O . VAL A 1 91 ? -8.468 -4.456 7.344 1.00 95.00 91 VAL A O 1
ATOM 739 N N . ASP A 1 92 ? -8.217 -6.365 8.510 1.00 96.56 92 ASP A N 1
ATOM 740 C CA . ASP A 1 92 ? -9.434 -7.017 8.009 1.00 96.56 92 ASP A CA 1
ATOM 741 C C . ASP A 1 92 ? -10.691 -6.209 8.360 1.00 96.56 92 ASP A C 1
ATOM 743 O O . ASP A 1 92 ? -11.521 -5.935 7.493 1.00 96.56 92 ASP A O 1
ATOM 747 N N . MET A 1 93 ? -10.778 -5.713 9.599 1.00 95.94 93 MET A N 1
ATOM 748 C CA . MET A 1 93 ? -11.871 -4.848 10.052 1.00 95.94 93 MET A CA 1
ATOM 749 C C . MET A 1 93 ? -12.010 -3.571 9.208 1.00 95.94 93 MET A C 1
ATOM 751 O O . MET A 1 93 ? -13.130 -3.116 8.953 1.00 95.94 93 MET A O 1
ATOM 755 N N . VAL A 1 94 ? -10.896 -2.981 8.765 1.00 95.88 94 VAL A N 1
ATOM 756 C CA . VAL A 1 94 ? -10.927 -1.817 7.873 1.00 95.88 94 VAL A CA 1
ATOM 757 C C . VAL A 1 94 ? -11.415 -2.219 6.482 1.00 95.88 94 VAL A C 1
ATOM 759 O O . VAL A 1 94 ? -12.292 -1.542 5.945 1.00 95.88 94 VAL A O 1
ATOM 762 N N . TYR A 1 95 ? -10.915 -3.317 5.909 1.00 97.38 95 TYR A N 1
ATOM 763 C CA . TYR A 1 95 ? -11.368 -3.795 4.597 1.00 97.38 95 TYR A CA 1
ATOM 764 C C . TYR A 1 95 ? -12.866 -4.124 4.570 1.00 97.38 95 TYR A C 1
ATOM 766 O O . TYR A 1 95 ? -13.550 -3.740 3.619 1.00 97.38 95 TYR A O 1
ATOM 774 N N . ASP A 1 96 ? -13.394 -4.744 5.624 1.00 97.06 96 ASP A N 1
ATOM 775 C CA . ASP A 1 96 ? -14.811 -5.117 5.731 1.00 97.06 96 ASP A CA 1
ATOM 776 C C . ASP A 1 96 ? -15.764 -3.909 5.747 1.00 97.06 96 ASP A C 1
ATOM 778 O O . ASP A 1 96 ? -16.945 -4.024 5.405 1.00 97.06 96 ASP A O 1
ATOM 782 N N . GLN A 1 97 ? -15.267 -2.727 6.120 1.00 96.44 97 GLN A N 1
ATOM 783 C CA . GLN A 1 97 ? -16.049 -1.489 6.138 1.00 96.44 97 GLN A CA 1
ATOM 784 C C . GLN A 1 97 ? -15.998 -0.704 4.821 1.00 96.44 97 GLN A C 1
ATOM 786 O O . GLN A 1 97 ? -16.807 0.213 4.621 1.00 96.44 97 GLN A O 1
ATOM 791 N N . ILE A 1 98 ? -15.083 -1.044 3.913 1.00 96.38 98 ILE A N 1
ATOM 792 C CA . ILE A 1 98 ? -14.958 -0.400 2.603 1.00 96.38 98 ILE A CA 1
ATOM 793 C C . ILE A 1 98 ? -15.999 -0.992 1.639 1.00 96.38 98 ILE A C 1
ATOM 795 O O . ILE A 1 98 ? -16.376 -2.160 1.713 1.00 96.38 98 ILE A O 1
ATOM 799 N N . ASP A 1 99 ? -16.505 -0.180 0.705 1.00 94.81 99 ASP A N 1
ATOM 800 C CA . ASP A 1 99 ? -17.351 -0.689 -0.379 1.00 94.81 99 ASP A CA 1
ATOM 801 C C . ASP A 1 99 ? -16.555 -1.705 -1.218 1.00 94.81 99 ASP A C 1
ATOM 803 O O . ASP A 1 99 ? -15.615 -1.336 -1.922 1.00 94.81 99 ASP A O 1
ATOM 807 N N . LYS A 1 100 ? -16.938 -2.987 -1.145 1.00 95.38 100 LYS A N 1
ATOM 808 C CA . LYS A 1 100 ? -16.217 -4.085 -1.804 1.00 95.38 100 LYS A CA 1
ATOM 809 C C . LYS A 1 100 ? -16.015 -3.855 -3.302 1.00 95.38 100 LYS A C 1
ATOM 811 O O . LYS A 1 100 ? -14.904 -4.004 -3.792 1.00 95.38 100 LYS A O 1
ATOM 816 N N . LYS A 1 101 ? -17.059 -3.427 -4.023 1.00 96.00 101 LYS A N 1
ATOM 817 C CA . LYS A 1 101 ? -16.964 -3.176 -5.474 1.00 96.00 101 LYS A CA 1
ATOM 818 C C . LYS A 1 101 ? -16.005 -2.029 -5.779 1.00 96.00 101 LYS A C 1
ATOM 820 O O . LYS A 1 101 ? -15.315 -2.048 -6.792 1.00 96.00 101 LYS A O 1
ATOM 825 N N . TYR A 1 102 ? -15.988 -1.016 -4.919 1.00 93.56 102 TYR A N 1
ATOM 826 C CA . TYR A 1 102 ? -15.067 0.103 -5.041 1.00 93.56 102 TYR A CA 1
ATOM 827 C C . TYR A 1 102 ? -13.618 -0.316 -4.761 1.00 93.56 102 TYR A C 1
ATOM 829 O O . TYR A 1 102 ? -12.726 0.094 -5.498 1.00 93.56 102 TYR A O 1
ATOM 837 N N . MET A 1 103 ? -13.382 -1.163 -3.755 1.00 97.25 103 MET A N 1
ATOM 838 C CA . MET A 1 103 ? -12.049 -1.700 -3.476 1.00 97.25 103 MET A CA 1
ATOM 839 C C . MET A 1 103 ? -11.554 -2.608 -4.609 1.00 97.25 103 MET A C 1
ATOM 841 O O . MET A 1 103 ? -10.424 -2.441 -5.059 1.00 97.25 103 MET A O 1
ATOM 845 N N . ASP A 1 104 ? -12.413 -3.488 -5.134 1.00 96.88 104 ASP A N 1
ATOM 846 C CA . ASP A 1 104 ? -12.103 -4.344 -6.288 1.00 96.88 104 ASP A CA 1
ATOM 847 C C . ASP A 1 104 ? -11.673 -3.499 -7.503 1.00 96.88 104 ASP A C 1
ATOM 849 O O . ASP A 1 104 ? -10.671 -3.794 -8.151 1.00 96.88 104 ASP A O 1
ATOM 853 N N . MET A 1 105 ? -12.372 -2.387 -7.763 1.00 96.69 105 MET A N 1
ATOM 854 C CA . MET A 1 105 ? -12.009 -1.437 -8.820 1.00 96.69 105 MET A CA 1
ATOM 855 C C . MET A 1 105 ? -10.632 -0.792 -8.579 1.00 96.69 105 MET A C 1
ATOM 857 O O . MET A 1 105 ? -9.856 -0.643 -9.518 1.00 96.69 105 MET A O 1
ATOM 861 N N . ILE A 1 106 ? -10.308 -0.401 -7.341 1.00 95.50 106 ILE A N 1
ATOM 862 C CA . ILE A 1 106 ? -8.988 0.165 -7.009 1.00 95.50 106 ILE A CA 1
ATOM 863 C C . ILE A 1 106 ? -7.883 -0.867 -7.259 1.00 95.50 106 ILE A C 1
ATOM 865 O O . ILE A 1 106 ? -6.868 -0.533 -7.871 1.00 95.50 106 ILE A O 1
ATOM 869 N N . LEU A 1 107 ? -8.085 -2.113 -6.822 1.00 96.75 107 LEU A N 1
ATOM 870 C CA . LEU A 1 107 ? -7.125 -3.200 -7.031 1.00 96.75 107 LEU A CA 1
ATOM 871 C C . LEU A 1 107 ? -6.913 -3.487 -8.520 1.00 96.75 107 LEU A C 1
ATOM 873 O O . LEU A 1 107 ? -5.773 -3.642 -8.951 1.00 96.75 107 LEU A O 1
ATOM 877 N N . GLU A 1 108 ? -7.982 -3.467 -9.315 1.00 96.31 108 GLU A N 1
ATOM 878 C CA . GLU A 1 108 ? -7.895 -3.624 -10.766 1.00 96.31 108 GLU A CA 1
ATOM 879 C C . GLU A 1 108 ? -7.100 -2.486 -11.426 1.00 96.31 108 GLU A C 1
ATOM 881 O O . GLU A 1 108 ? -6.294 -2.730 -12.325 1.00 96.31 108 GLU A O 1
ATOM 886 N N . ILE A 1 109 ? -7.288 -1.238 -10.982 1.00 93.19 109 ILE A N 1
ATOM 887 C CA . ILE A 1 109 ? -6.509 -0.096 -11.482 1.00 93.19 109 ILE A CA 1
ATOM 888 C C . ILE A 1 109 ? -5.022 -0.273 -11.143 1.00 93.19 109 ILE A C 1
ATOM 890 O O . ILE A 1 109 ? -4.179 -0.062 -12.015 1.00 93.19 109 ILE A O 1
ATOM 894 N N . ILE A 1 110 ? -4.698 -0.701 -9.918 1.00 94.44 110 ILE A N 1
ATOM 895 C CA . ILE A 1 110 ? -3.318 -1.002 -9.504 1.00 94.44 110 ILE A CA 1
ATOM 896 C C . ILE A 1 110 ? -2.713 -2.080 -10.410 1.00 94.44 110 ILE A C 1
ATOM 898 O O . ILE A 1 110 ? -1.614 -1.895 -10.930 1.00 94.44 110 ILE A O 1
ATOM 902 N N . ASP A 1 111 ? -3.432 -3.180 -10.646 1.00 95.88 111 ASP A N 1
ATOM 903 C CA . ASP A 1 111 ? -2.973 -4.269 -11.514 1.00 95.88 111 ASP A CA 1
ATOM 904 C C . ASP A 1 111 ? -2.705 -3.800 -12.946 1.00 95.88 111 ASP A C 1
ATOM 906 O O . ASP A 1 111 ? -1.677 -4.133 -13.539 1.00 95.88 111 ASP A O 1
ATOM 910 N N . ARG A 1 112 ? -3.615 -3.005 -13.515 1.00 89.62 112 ARG A N 1
ATOM 911 C CA . ARG A 1 112 ? -3.462 -2.466 -14.870 1.00 89.62 112 ARG A CA 1
ATOM 912 C C . ARG A 1 112 ? -2.247 -1.548 -14.977 1.00 89.62 112 ARG A C 1
ATOM 914 O O . ARG A 1 112 ? -1.486 -1.685 -15.930 1.00 89.62 112 ARG A O 1
ATOM 921 N N . GLU A 1 113 ? -2.036 -0.672 -14.000 1.00 86.75 113 GLU A N 1
ATOM 922 C CA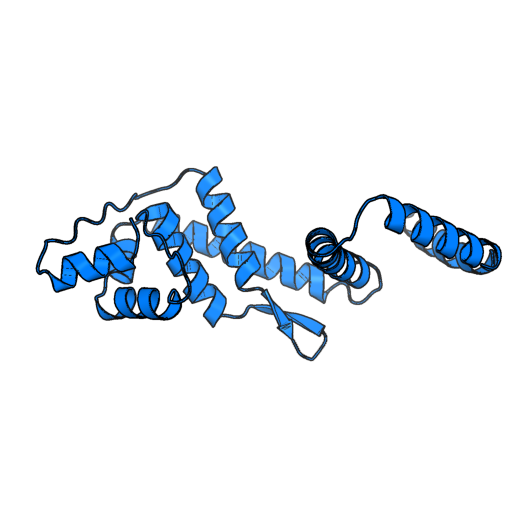 . GLU A 1 113 ? -0.909 0.265 -13.984 1.00 86.75 113 GLU A CA 1
ATOM 923 C C . GLU A 1 113 ? 0.439 -0.466 -13.836 1.00 86.75 113 GLU A C 1
ATOM 925 O O . GLU A 1 113 ? 1.384 -0.181 -14.575 1.00 86.75 113 GLU A O 1
ATOM 930 N N . ILE A 1 114 ? 0.525 -1.464 -12.945 1.00 91.81 114 ILE A N 1
ATOM 931 C CA . ILE A 1 114 ? 1.713 -2.325 -12.794 1.00 91.81 114 ILE A CA 1
ATOM 932 C C . ILE A 1 114 ? 2.031 -3.019 -14.120 1.00 91.81 114 ILE A C 1
ATOM 934 O O . ILE A 1 114 ? 3.151 -2.917 -14.625 1.00 91.81 114 ILE A O 1
ATOM 938 N N . ASN A 1 115 ? 1.038 -3.690 -14.710 1.00 92.38 115 ASN A N 1
ATOM 939 C CA . ASN A 1 115 ? 1.216 -4.430 -15.956 1.00 92.38 115 ASN A CA 1
ATOM 940 C C . ASN A 1 115 ? 1.609 -3.509 -17.113 1.00 92.38 115 ASN A C 1
ATOM 942 O O . ASN A 1 115 ? 2.484 -3.859 -17.902 1.00 92.38 115 ASN A 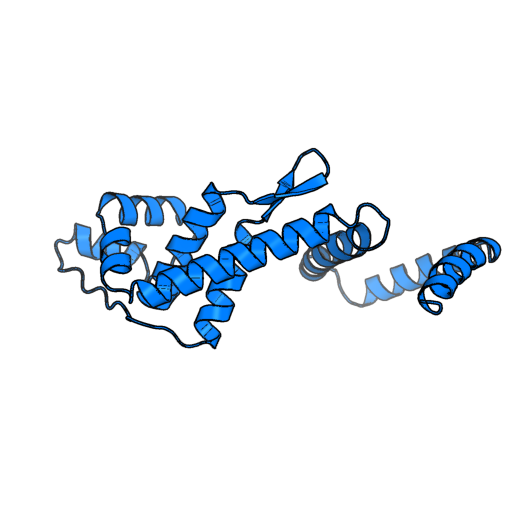O 1
ATOM 946 N N . GLN A 1 116 ? 1.014 -2.318 -17.196 1.00 82.88 116 GLN A N 1
ATOM 947 C CA . GLN A 1 116 ? 1.365 -1.326 -18.204 1.00 82.88 116 GLN A CA 1
ATOM 948 C C . GLN A 1 116 ? 2.821 -0.873 -18.060 1.00 82.88 116 GLN A C 1
ATOM 950 O O . GLN A 1 116 ? 3.551 -0.860 -19.050 1.00 82.88 116 GLN A O 1
ATOM 955 N N . ARG A 1 117 ? 3.277 -0.541 -16.846 1.00 84.69 117 ARG A N 1
ATOM 956 C CA . ARG A 1 117 ? 4.663 -0.101 -16.612 1.00 84.69 117 ARG A CA 1
ATOM 957 C C . ARG A 1 117 ? 5.680 -1.201 -16.880 1.00 84.69 117 ARG A C 1
ATOM 959 O O . ARG A 1 117 ? 6.717 -0.921 -17.481 1.00 84.69 117 ARG A O 1
ATOM 966 N N . ILE A 1 118 ? 5.380 -2.437 -16.485 1.00 86.62 118 ILE A N 1
ATOM 967 C CA . ILE A 1 118 ? 6.212 -3.609 -16.785 1.00 86.62 118 ILE A CA 1
ATOM 968 C C . ILE A 1 118 ? 6.283 -3.825 -18.296 1.00 86.62 118 ILE A C 1
ATOM 970 O O . ILE A 1 118 ? 7.379 -3.913 -18.842 1.00 86.62 118 ILE A O 1
ATOM 974 N N . ALA A 1 119 ? 5.140 -3.843 -18.986 1.00 83.50 119 ALA A N 1
ATOM 975 C CA . ALA A 1 119 ? 5.093 -4.038 -20.430 1.00 83.50 119 ALA A CA 1
ATOM 976 C C . ALA A 1 119 ? 5.874 -2.947 -21.174 1.00 83.50 119 ALA A C 1
ATOM 978 O O . ALA A 1 119 ? 6.697 -3.262 -22.028 1.00 83.50 119 ALA A O 1
ATOM 979 N N . LEU A 1 120 ? 5.678 -1.673 -20.824 1.00 76.50 120 LEU A N 1
ATOM 980 C CA . LEU A 1 120 ? 6.412 -0.556 -21.425 1.00 76.50 120 LEU A CA 1
ATOM 981 C C . LEU A 1 120 ? 7.913 -0.626 -21.131 1.00 76.50 120 LEU A C 1
ATOM 983 O O . LEU A 1 120 ? 8.718 -0.365 -22.014 1.00 76.50 120 LEU A O 1
ATOM 987 N N . THR A 1 121 ? 8.311 -0.996 -19.915 1.00 74.25 121 THR A N 1
ATOM 988 C CA . THR A 1 121 ? 9.734 -1.028 -19.546 1.00 74.25 121 THR A CA 1
ATOM 989 C C . THR A 1 121 ? 10.461 -2.208 -20.181 1.00 74.25 121 THR A C 1
ATOM 991 O O . THR A 1 121 ? 11.563 -2.042 -20.701 1.00 74.25 121 THR A O 1
ATOM 994 N N . ASN A 1 122 ? 9.833 -3.383 -20.187 1.00 80.50 122 ASN A N 1
ATOM 995 C CA . ASN A 1 122 ? 10.457 -4.619 -20.651 1.00 80.50 122 ASN A CA 1
ATOM 996 C C . ASN A 1 122 ? 10.346 -4.802 -22.171 1.00 80.50 122 ASN A C 1
ATOM 998 O O . ASN A 1 122 ? 11.158 -5.511 -22.747 1.00 80.50 122 ASN A O 1
ATOM 1002 N N . SER A 1 123 ? 9.387 -4.152 -22.843 1.00 72.12 123 SER A N 1
ATOM 1003 C CA . SER A 1 123 ? 9.338 -4.126 -24.316 1.00 72.12 123 SER A CA 1
ATOM 1004 C C . SER A 1 123 ? 10.373 -3.184 -24.941 1.00 72.12 123 SER A C 1
ATOM 1006 O O . SER A 1 123 ? 10.713 -3.341 -26.111 1.00 72.12 123 SER A O 1
ATOM 1008 N N . VAL A 1 124 ? 10.913 -2.225 -24.177 1.00 55.75 124 VAL A N 1
ATOM 1009 C CA . VAL A 1 124 ? 11.876 -1.212 -24.653 1.00 55.75 124 VAL A CA 1
ATOM 1010 C C . VAL A 1 124 ? 13.325 -1.716 -24.554 1.00 55.75 124 VAL A C 1
ATOM 1012 O O . VAL A 1 124 ? 14.264 -0.979 -24.246 1.00 55.75 124 VAL A O 1
ATOM 1015 N N . GLU A 1 125 ? 13.561 -2.972 -24.932 1.00 50.47 125 GLU A N 1
ATOM 1016 C CA . GLU A 1 125 ? 14.899 -3.509 -25.226 1.00 50.47 125 GLU A CA 1
ATOM 1017 C C . GLU A 1 125 ? 15.531 -2.932 -26.515 1.00 50.47 125 GLU A C 1
ATOM 1019 O O . GLU A 1 125 ? 16.306 -3.589 -27.203 1.00 50.47 125 GLU A O 1
ATOM 1024 N N . ALA A 1 126 ? 15.288 -1.650 -26.808 1.00 44.44 126 ALA A N 1
ATOM 1025 C CA . ALA A 1 126 ? 16.123 -0.852 -27.698 1.00 44.44 126 ALA A CA 1
ATOM 1026 C C . ALA A 1 126 ? 16.133 0.639 -27.278 1.00 44.44 126 ALA A C 1
ATOM 1028 O O . ALA A 1 126 ? 15.369 1.477 -27.747 1.00 44.44 126 ALA A O 1
ATOM 1029 N N . SER A 1 127 ? 17.090 0.981 -26.414 1.00 48.19 127 SER A N 1
ATOM 1030 C CA . SER A 1 127 ? 17.976 2.144 -26.620 1.00 48.19 127 SER A CA 1
ATOM 1031 C C . SER A 1 127 ? 17.647 3.550 -26.082 1.00 48.19 127 SER A C 1
ATOM 1033 O O . SER A 1 127 ? 18.555 4.373 -26.135 1.00 48.19 127 SER A O 1
ATOM 1035 N N . VAL A 1 128 ? 16.488 3.881 -25.490 1.00 44.56 128 VAL A N 1
ATOM 1036 C CA . VAL A 1 128 ? 16.283 5.270 -24.965 1.00 44.56 128 VAL A CA 1
ATOM 1037 C C . VAL A 1 128 ? 15.730 5.347 -23.536 1.00 44.56 128 VAL A C 1
ATOM 1039 O O . VAL A 1 128 ? 16.234 6.126 -22.725 1.00 44.56 128 VAL A O 1
ATOM 1042 N N . ALA A 1 129 ? 14.773 4.497 -23.154 1.00 41.38 129 ALA A N 1
ATOM 1043 C CA . ALA A 1 129 ? 14.133 4.596 -21.835 1.00 41.38 129 ALA A CA 1
ATOM 1044 C C . ALA A 1 129 ? 15.048 4.203 -20.657 1.00 41.38 129 ALA A C 1
ATOM 1046 O O . ALA A 1 129 ? 14.937 4.786 -19.579 1.00 41.38 129 ALA A O 1
ATOM 1047 N N . LYS A 1 130 ? 16.008 3.282 -20.860 1.00 46.62 130 LYS A N 1
ATOM 1048 C CA . LYS A 1 130 ? 17.022 2.934 -19.840 1.00 46.62 130 LYS A CA 1
ATOM 1049 C C . LYS A 1 130 ? 17.859 4.151 -19.434 1.00 46.62 130 LYS A C 1
ATOM 1051 O O . LYS A 1 130 ? 18.156 4.319 -18.257 1.00 46.62 130 LYS A O 1
ATOM 1056 N N . VAL A 1 131 ? 18.192 5.026 -20.385 1.00 41.25 131 VAL A N 1
ATOM 1057 C CA . VAL A 1 131 ? 18.940 6.260 -20.115 1.00 41.25 131 VAL A CA 1
ATOM 1058 C C . VAL A 1 131 ? 18.053 7.272 -19.395 1.00 41.25 131 VAL A C 1
ATOM 1060 O O . VAL A 1 131 ? 18.492 7.850 -18.412 1.00 41.25 131 VAL A O 1
ATOM 1063 N N . VAL A 1 132 ? 16.790 7.429 -19.801 1.00 38.25 132 VAL A N 1
ATOM 1064 C CA . VAL A 1 132 ? 15.864 8.388 -19.173 1.00 38.25 132 VAL A CA 1
ATOM 1065 C C . VAL A 1 132 ? 15.497 7.993 -17.739 1.00 38.25 132 VAL A C 1
ATOM 1067 O O . VAL A 1 132 ? 15.568 8.841 -16.862 1.00 38.25 132 VAL A O 1
ATOM 1070 N N . MET A 1 133 ? 15.212 6.721 -17.444 1.00 42.53 133 MET A N 1
ATOM 1071 C CA . MET A 1 133 ? 14.877 6.293 -16.074 1.00 42.53 133 MET A CA 1
ATOM 1072 C C . MET A 1 133 ? 16.084 6.283 -15.125 1.00 42.53 133 MET A C 1
ATOM 1074 O O . MET A 1 133 ? 15.950 6.611 -13.943 1.00 42.53 133 MET A O 1
ATOM 1078 N N . VAL A 1 134 ? 17.280 5.934 -15.621 1.00 45.50 134 VAL A N 1
ATOM 1079 C CA . VAL A 1 134 ? 18.525 6.089 -14.848 1.00 45.50 134 VAL A CA 1
ATOM 1080 C C . VAL A 1 134 ? 18.840 7.571 -14.640 1.00 45.50 134 VAL A C 1
ATOM 1082 O O . VAL A 1 134 ? 19.302 7.942 -13.562 1.00 45.50 134 VAL A O 1
ATOM 1085 N N . LEU A 1 135 ? 18.541 8.433 -15.617 1.00 38.19 135 LEU A N 1
ATOM 1086 C CA . LEU A 1 135 ? 18.663 9.881 -15.473 1.00 38.19 135 LEU A CA 1
ATOM 1087 C C . LEU A 1 135 ? 17.629 10.453 -14.505 1.00 38.19 135 LEU A C 1
ATOM 1089 O O . LEU A 1 135 ? 18.012 11.302 -13.724 1.00 38.19 135 LEU A O 1
ATOM 1093 N N . GLU A 1 136 ? 16.380 9.996 -14.471 1.00 39.66 136 GLU A N 1
ATOM 1094 C CA . GLU A 1 136 ? 15.377 10.485 -13.512 1.00 39.66 136 GLU A CA 1
ATOM 1095 C C . GLU A 1 136 ? 15.750 10.108 -12.072 1.00 39.66 136 GLU A C 1
ATOM 1097 O O . GLU A 1 136 ? 15.820 10.975 -11.201 1.00 39.66 136 GLU A O 1
ATOM 1102 N N . LYS A 1 137 ? 16.129 8.846 -11.827 1.00 43.56 137 LYS A N 1
ATOM 1103 C CA . LYS A 1 137 ? 16.614 8.411 -10.502 1.00 43.56 137 LYS A CA 1
ATOM 1104 C C . LYS A 1 137 ? 17.960 9.047 -10.136 1.00 43.56 137 LYS A C 1
ATOM 1106 O O . LYS A 1 137 ? 18.206 9.353 -8.969 1.00 43.56 137 LYS A O 1
ATOM 1111 N N . GLY A 1 138 ? 18.823 9.270 -11.127 1.00 39.62 138 GLY A N 1
ATOM 1112 C CA . GLY A 1 138 ? 20.086 9.985 -10.981 1.00 39.62 138 GLY A CA 1
ATOM 1113 C C . GLY A 1 138 ? 19.877 11.463 -10.662 1.00 39.62 138 GLY A C 1
ATOM 1114 O O . GLY A 1 138 ? 20.516 11.970 -9.750 1.00 39.62 138 GLY A O 1
ATOM 1115 N N . ILE A 1 139 ? 18.948 12.138 -11.336 1.00 34.25 139 ILE A N 1
ATOM 1116 C CA . ILE A 1 139 ? 18.590 13.544 -11.131 1.00 34.25 139 ILE A CA 1
ATOM 1117 C C . ILE A 1 139 ? 17.966 13.728 -9.751 1.00 34.25 139 ILE A C 1
ATOM 1119 O O . ILE A 1 139 ? 18.389 14.635 -9.050 1.00 34.25 139 ILE A O 1
ATOM 1123 N N . ASP A 1 140 ? 17.083 12.848 -9.281 1.00 36.72 140 ASP A N 1
ATOM 1124 C CA . ASP A 1 140 ? 16.523 12.958 -7.926 1.00 36.72 140 ASP A CA 1
ATOM 1125 C C . ASP A 1 140 ? 17.562 12.692 -6.819 1.00 36.72 140 ASP A C 1
ATOM 1127 O O . ASP A 1 140 ? 17.572 13.360 -5.776 1.00 36.72 140 ASP A O 1
ATOM 1131 N N . ALA A 1 141 ? 18.499 11.766 -7.050 1.00 38.53 141 ALA A N 1
ATOM 1132 C CA . ALA A 1 141 ? 19.620 11.515 -6.141 1.00 38.53 141 ALA A CA 1
ATOM 1133 C C . ALA A 1 141 ? 20.665 12.651 -6.157 1.00 38.53 141 ALA A C 1
ATOM 1135 O O . ALA A 1 141 ? 21.282 12.945 -5.130 1.00 38.53 141 ALA A O 1
ATOM 1136 N N . VAL A 1 142 ? 20.837 13.310 -7.306 1.00 32.69 142 VAL A N 1
ATOM 1137 C CA . VAL A 1 142 ? 21.729 14.454 -7.528 1.00 32.69 142 VAL A CA 1
ATOM 1138 C C . VAL A 1 142 ? 21.092 15.749 -7.004 1.00 32.69 142 VAL A C 1
ATOM 1140 O O . VAL A 1 142 ? 21.776 16.519 -6.343 1.00 32.69 142 VAL A O 1
ATOM 1143 N N . ILE A 1 143 ? 19.779 15.961 -7.130 1.00 33.06 143 ILE A N 1
ATOM 1144 C CA . ILE A 1 143 ? 19.048 17.099 -6.537 1.00 33.06 143 ILE A CA 1
ATOM 1145 C C . ILE A 1 143 ? 19.164 17.084 -5.008 1.00 33.06 143 ILE A C 1
ATOM 1147 O O . ILE A 1 143 ? 19.345 18.135 -4.396 1.00 33.06 143 ILE A O 1
ATOM 1151 N N . LYS A 1 144 ? 19.151 15.900 -4.378 1.00 37.94 144 LYS A N 1
ATOM 1152 C CA . LYS A 1 144 ? 19.372 15.758 -2.927 1.00 37.94 144 LYS A CA 1
ATOM 1153 C C . LYS A 1 144 ? 20.839 15.888 -2.491 1.00 37.94 144 LYS A C 1
ATOM 1155 O O . LYS A 1 144 ? 21.091 15.976 -1.291 1.00 37.94 144 LYS A O 1
ATOM 1160 N N . LYS A 1 145 ? 21.806 15.899 -3.419 1.00 39.03 145 LYS A N 1
ATOM 1161 C CA . LYS A 1 145 ? 23.252 15.939 -3.119 1.00 39.03 145 LYS A CA 1
ATOM 1162 C C . LYS A 1 145 ? 24.047 17.018 -3.863 1.00 39.03 145 LYS A C 1
ATOM 1164 O O . LYS A 1 145 ? 25.272 17.026 -3.750 1.00 39.03 145 LYS A O 1
ATOM 1169 N N . LEU A 1 146 ? 23.418 17.931 -4.604 1.00 33.72 146 LEU A N 1
ATOM 1170 C CA . LEU A 1 146 ? 24.176 18.906 -5.385 1.00 33.72 146 LEU A CA 1
ATOM 1171 C C . LEU A 1 146 ? 24.721 20.038 -4.509 1.00 33.72 146 LEU A C 1
ATOM 1173 O O . LEU A 1 146 ? 23.957 20.721 -3.821 1.00 33.72 146 LEU A O 1
ATOM 1177 N N . PRO A 1 147 ? 26.036 20.288 -4.574 1.00 39.91 147 PRO A N 1
ATOM 1178 C CA . PRO A 1 147 ? 26.637 21.458 -3.981 1.00 39.91 147 PRO A CA 1
ATOM 1179 C C . PRO A 1 147 ? 26.390 22.684 -4.894 1.00 39.91 147 PRO A C 1
ATOM 1181 O O . PRO A 1 147 ? 25.966 22.562 -6.045 1.00 39.91 147 PRO A O 1
ATOM 1184 N N . SER A 1 148 ? 26.533 23.886 -4.329 1.00 43.03 148 SER A N 1
ATOM 1185 C CA . SER A 1 148 ? 25.939 25.146 -4.821 1.00 43.03 148 SER A CA 1
ATOM 1186 C C . SER A 1 148 ? 26.138 25.471 -6.322 1.00 43.03 148 SER A C 1
ATOM 1188 O O . SER A 1 148 ? 27.133 25.082 -6.933 1.00 43.03 148 SER A O 1
ATOM 1190 N N . LYS A 1 149 ? 25.212 26.273 -6.891 1.00 36.97 149 LYS A N 1
ATOM 1191 C CA . LYS A 1 149 ? 25.116 26.742 -8.303 1.00 36.97 149 LYS A CA 1
ATOM 1192 C C . LYS A 1 149 ? 26.447 27.060 -9.008 1.00 36.97 149 LYS A C 1
ATOM 1194 O O . LYS A 1 149 ? 26.549 26.904 -10.224 1.00 36.97 149 LYS A O 1
ATOM 1199 N N . THR A 1 150 ? 27.464 27.491 -8.272 1.00 39.50 150 THR A N 1
ATOM 1200 C CA . THR A 1 150 ? 28.797 27.819 -8.790 1.00 39.50 150 THR A CA 1
ATOM 1201 C C . THR A 1 150 ? 29.546 26.595 -9.341 1.00 39.50 150 THR A C 1
ATOM 1203 O O . THR A 1 150 ? 30.289 26.725 -10.310 1.00 39.50 150 THR A O 1
ATOM 1206 N N . GLN A 1 151 ? 29.320 25.393 -8.799 1.00 40.09 151 GLN A N 1
ATOM 1207 C CA . GLN A 1 151 ? 29.984 24.158 -9.250 1.00 40.09 151 GLN A CA 1
ATOM 1208 C C . GLN A 1 151 ? 29.345 23.561 -10.511 1.00 40.09 151 GLN A C 1
ATOM 1210 O O . GLN A 1 151 ? 30.052 23.036 -11.369 1.00 40.09 151 GLN A O 1
ATOM 1215 N N . ILE A 1 152 ? 28.034 23.745 -10.685 1.00 39.12 152 ILE A N 1
ATOM 1216 C CA . ILE A 1 152 ? 27.295 23.336 -11.892 1.00 39.12 152 ILE A CA 1
ATOM 1217 C C . ILE A 1 152 ? 27.802 24.106 -13.126 1.00 39.12 152 ILE A C 1
ATOM 1219 O O . ILE A 1 152 ? 27.979 23.529 -14.195 1.00 39.12 152 ILE A O 1
ATOM 1223 N N . SER A 1 153 ? 28.127 25.395 -12.970 1.00 35.88 153 SER A N 1
ATOM 1224 C CA . SER A 1 153 ? 28.709 26.218 -14.044 1.00 35.88 153 SER A CA 1
ATOM 1225 C C . SER A 1 153 ? 30.073 25.700 -14.525 1.00 35.88 153 SER A C 1
ATOM 1227 O O . SER A 1 153 ? 30.398 25.843 -15.704 1.00 35.88 153 SER A O 1
ATOM 1229 N N . ASN A 1 154 ? 30.885 25.116 -13.641 1.00 43.88 154 ASN A N 1
ATOM 1230 C CA . ASN A 1 154 ? 32.209 24.611 -14.013 1.00 43.88 154 ASN A CA 1
ATOM 1231 C C . ASN A 1 154 ? 32.119 23.247 -14.705 1.00 43.88 154 ASN A C 1
ATOM 1233 O O . ASN A 1 154 ? 32.761 23.074 -15.737 1.00 43.88 154 ASN A O 1
ATOM 1237 N N . LEU A 1 155 ? 31.233 22.359 -14.241 1.00 38.03 155 LEU A N 1
ATOM 1238 C CA . LEU A 1 155 ? 30.939 21.085 -14.911 1.00 38.03 155 LEU A CA 1
ATOM 1239 C C . LEU A 1 155 ? 30.410 21.293 -16.336 1.00 38.03 155 LEU A C 1
ATOM 1241 O O . LEU A 1 155 ? 30.903 20.678 -17.275 1.00 38.03 155 LEU A O 1
ATOM 1245 N N . ILE A 1 156 ? 29.484 22.239 -16.532 1.00 37.81 156 ILE A N 1
ATOM 1246 C CA . ILE A 1 156 ? 28.973 22.580 -17.870 1.00 37.81 156 ILE A CA 1
ATOM 1247 C C . ILE A 1 156 ? 30.099 23.123 -18.763 1.00 37.81 156 ILE A C 1
ATOM 1249 O O . ILE A 1 156 ? 30.184 22.760 -19.936 1.00 37.81 156 ILE A O 1
ATOM 1253 N N . LYS A 1 157 ? 31.000 23.962 -18.232 1.00 43.16 157 LYS A N 1
ATOM 1254 C CA . LYS A 1 157 ? 32.137 24.511 -18.993 1.00 43.16 157 LYS A CA 1
ATOM 1255 C C . LYS A 1 157 ? 33.197 23.462 -19.339 1.00 43.16 157 LYS A C 1
ATOM 1257 O O . LYS A 1 157 ? 33.835 23.597 -20.382 1.00 43.16 157 LYS A O 1
ATOM 1262 N N . GLU A 1 158 ? 33.387 22.449 -18.501 1.00 42.94 158 GLU A N 1
ATOM 1263 C CA . GLU A 1 158 ? 34.312 21.337 -18.746 1.00 42.94 158 GLU A CA 1
ATOM 1264 C C . GLU A 1 158 ? 33.738 20.352 -19.773 1.00 42.94 158 GLU A C 1
ATOM 1266 O O . GLU A 1 158 ? 34.404 20.079 -20.772 1.00 42.94 158 GLU A O 1
ATOM 1271 N N . SER A 1 159 ? 32.463 19.964 -19.661 1.00 37.72 159 SER A N 1
ATOM 1272 C CA . SER A 1 159 ? 31.791 19.131 -20.673 1.00 37.72 159 SER A CA 1
ATOM 1273 C C . SER A 1 159 ? 31.671 19.834 -22.034 1.00 37.72 159 SER A C 1
ATOM 1275 O O . SER A 1 159 ? 31.833 19.212 -23.079 1.00 37.72 159 SER A O 1
ATOM 1277 N N . SER A 1 160 ? 31.485 21.160 -22.056 1.00 35.12 160 SER A N 1
ATOM 1278 C CA . SER A 1 160 ? 31.470 21.950 -23.303 1.00 35.12 160 SER A CA 1
ATOM 1279 C C . SER A 1 160 ? 32.824 21.975 -24.027 1.00 35.12 160 SER A C 1
ATOM 1281 O O . SER A 1 160 ? 32.877 22.206 -25.236 1.00 35.12 160 SER A O 1
ATOM 1283 N N . LYS A 1 161 ? 33.935 21.768 -23.304 1.00 44.72 161 LYS A N 1
ATOM 1284 C CA . LYS A 1 161 ? 35.275 21.658 -23.900 1.00 44.72 161 LYS A CA 1
ATOM 1285 C C . LYS A 1 161 ? 35.519 20.271 -24.495 1.00 44.72 161 LYS A C 1
ATOM 1287 O O . LYS A 1 161 ? 36.189 20.191 -25.518 1.00 44.72 161 LYS A O 1
ATOM 1292 N N . GLU A 1 162 ? 34.935 19.217 -23.927 1.00 40.81 162 GLU A N 1
ATOM 1293 C CA . GLU A 1 162 ? 34.996 17.858 -24.486 1.00 40.81 162 GLU A CA 1
ATOM 1294 C C . GLU A 1 162 ? 34.101 17.686 -25.725 1.00 40.81 162 GLU A C 1
ATOM 1296 O O . GLU A 1 162 ? 34.487 17.001 -26.670 1.00 40.81 162 GLU A O 1
ATOM 1301 N N . VAL A 1 163 ? 32.971 18.402 -25.802 1.00 40.69 163 VAL A N 1
ATOM 1302 C CA . VAL A 1 163 ? 32.092 18.416 -26.991 1.00 40.69 163 VAL A CA 1
ATOM 1303 C C . VAL A 1 163 ? 32.756 19.070 -28.217 1.00 40.69 163 VAL A C 1
ATOM 1305 O O . VAL A 1 163 ? 32.410 18.747 -29.350 1.00 40.69 163 VAL A O 1
ATOM 1308 N N . LYS A 1 164 ? 33.768 19.933 -28.039 1.00 42.59 164 LYS A N 1
ATOM 1309 C CA . LYS A 1 164 ? 34.522 20.524 -29.166 1.00 42.59 164 LYS A CA 1
ATOM 1310 C C . LYS A 1 164 ? 35.403 19.525 -29.927 1.00 42.59 164 LYS A C 1
ATOM 1312 O O . LYS A 1 164 ? 35.785 19.825 -31.053 1.00 42.59 164 LYS A O 1
ATOM 1317 N N . ASN A 1 165 ? 35.685 18.360 -29.344 1.00 48.44 165 ASN A N 1
ATOM 1318 C CA . ASN A 1 165 ? 36.409 17.263 -29.995 1.00 48.44 165 ASN A CA 1
ATOM 1319 C C . ASN A 1 165 ? 35.471 16.124 -30.430 1.00 48.44 165 ASN A C 1
ATOM 1321 O O . ASN A 1 165 ? 35.932 15.027 -30.744 1.00 48.44 165 ASN A O 1
ATOM 1325 N N . PHE A 1 166 ? 34.156 16.355 -30.416 1.00 45.12 166 PHE A N 1
ATOM 1326 C CA . PHE A 1 166 ? 33.171 15.335 -30.748 1.00 45.12 166 PHE A CA 1
ATOM 1327 C C . PHE A 1 166 ? 32.967 15.265 -32.266 1.00 45.12 166 PHE A C 1
ATOM 1329 O O . PHE A 1 166 ? 32.587 16.248 -32.898 1.00 45.12 166 PHE A O 1
ATOM 1336 N N . ASP A 1 167 ? 33.258 14.098 -32.843 1.00 46.50 167 ASP A N 1
ATOM 1337 C CA . ASP A 1 167 ? 33.196 13.832 -34.283 1.00 46.50 167 ASP A CA 1
ATOM 1338 C C . ASP A 1 167 ? 31.757 14.003 -34.826 1.00 46.50 167 ASP A C 1
ATOM 1340 O O . ASP A 1 167 ? 30.866 13.230 -34.445 1.00 46.50 167 ASP A O 1
ATOM 1344 N N . PRO A 1 168 ? 31.510 14.978 -35.725 1.00 42.72 168 PRO A N 1
ATOM 1345 C CA . PRO A 1 168 ? 30.191 15.248 -36.300 1.00 42.72 168 PRO A CA 1
ATOM 1346 C C . PRO A 1 168 ? 29.587 14.061 -37.060 1.00 42.72 168 PRO A C 1
ATOM 1348 O O . PRO A 1 168 ? 28.365 13.976 -37.178 1.00 42.72 168 PRO A O 1
ATOM 1351 N N . ASN A 1 169 ? 30.405 13.108 -37.521 1.00 42.34 169 ASN A N 1
ATOM 1352 C CA . ASN A 1 169 ? 29.920 11.919 -38.228 1.00 42.34 169 ASN A CA 1
ATOM 1353 C C . ASN A 1 169 ? 29.114 10.974 -37.318 1.00 42.34 169 ASN A C 1
ATOM 1355 O O . ASN A 1 169 ? 28.338 10.156 -37.805 1.00 42.34 169 ASN A O 1
ATOM 1359 N N . LYS A 1 170 ? 29.223 11.107 -35.987 1.00 45.22 170 LYS A N 1
ATOM 1360 C CA . LYS A 1 170 ? 28.412 10.332 -35.030 1.00 45.22 170 LYS A CA 1
ATOM 1361 C C . LYS A 1 170 ? 27.003 10.898 -34.813 1.00 45.22 170 LYS A C 1
ATOM 1363 O O . LYS A 1 170 ? 26.159 10.206 -34.251 1.00 45.22 170 LYS A O 1
ATOM 1368 N N . LEU A 1 171 ? 26.723 12.121 -35.276 1.00 44.59 171 LEU A N 1
ATOM 1369 C CA . LEU A 1 171 ? 25.376 12.715 -35.258 1.00 44.59 171 LEU A CA 1
ATOM 1370 C C . LEU A 1 171 ? 24.527 12.293 -36.462 1.00 44.59 171 LEU A C 1
ATOM 1372 O O . LEU A 1 171 ? 23.301 12.365 -36.397 1.00 44.59 171 LEU A O 1
ATOM 1376 N N . GLN A 1 172 ? 25.157 11.808 -37.535 1.00 45.72 172 GLN A N 1
ATOM 1377 C CA . GLN A 1 172 ? 24.449 11.307 -38.713 1.00 45.72 172 GLN A CA 1
ATOM 1378 C C . GLN A 1 172 ? 23.600 10.075 -38.356 1.00 45.72 172 GLN A C 1
ATOM 1380 O O . GLN A 1 172 ? 22.427 10.019 -38.715 1.00 45.72 172 GLN A O 1
ATOM 1385 N N . VAL A 1 173 ? 24.131 9.205 -37.488 1.00 48.75 173 VAL A N 1
ATOM 1386 C CA . VAL A 1 173 ? 23.434 8.036 -36.918 1.00 48.75 173 VAL A CA 1
ATOM 1387 C C . VAL A 1 173 ? 22.182 8.433 -36.118 1.00 48.75 173 VAL A C 1
ATOM 1389 O O . VAL A 1 173 ? 21.152 7.770 -36.199 1.00 48.75 173 VAL A O 1
ATOM 1392 N N . LEU A 1 174 ? 22.233 9.546 -35.375 1.00 39.38 174 LEU A N 1
ATOM 1393 C CA . LEU A 1 174 ? 21.075 10.070 -34.636 1.00 39.38 174 LEU A CA 1
ATOM 1394 C C . LEU A 1 174 ? 20.031 10.706 -35.567 1.00 39.38 174 LEU A C 1
ATOM 1396 O O . LEU A 1 174 ? 18.838 10.615 -35.292 1.00 39.38 174 LEU A O 1
ATOM 1400 N N . SER A 1 175 ? 20.459 11.317 -36.677 1.00 42.22 175 SER A N 1
ATOM 1401 C CA . SER A 1 175 ? 19.542 11.867 -37.685 1.00 42.22 175 SER A CA 1
ATOM 1402 C C . SER A 1 175 ? 18.832 10.785 -38.505 1.00 42.22 175 SER A C 1
ATOM 1404 O O . SER A 1 175 ? 17.658 10.950 -38.826 1.00 42.22 175 SER A O 1
ATOM 1406 N N . GLU A 1 176 ? 19.499 9.661 -38.784 1.00 44.09 176 GLU A N 1
ATOM 1407 C CA . GLU A 1 176 ? 18.910 8.507 -39.475 1.00 44.09 176 GLU A CA 1
ATOM 1408 C C . GLU A 1 176 ? 17.871 7.804 -38.587 1.00 44.09 176 GLU A C 1
ATOM 1410 O O . GLU A 1 176 ? 16.756 7.550 -39.038 1.00 44.09 176 GLU A O 1
ATOM 1415 N N . LEU A 1 177 ? 18.167 7.624 -37.292 1.00 39.09 177 LEU A N 1
ATOM 1416 C CA . LEU A 1 177 ? 17.227 7.058 -36.312 1.00 39.09 177 LEU A CA 1
ATOM 1417 C C . LEU A 1 177 ? 15.978 7.925 -36.080 1.00 39.09 177 LEU A C 1
ATOM 1419 O O . LEU A 1 177 ? 14.895 7.396 -35.848 1.00 39.09 177 LEU A O 1
ATOM 1423 N N . LEU A 1 178 ? 16.105 9.254 -36.140 1.00 38.22 178 LEU A N 1
ATOM 1424 C CA . LEU A 1 178 ? 14.969 10.177 -35.997 1.00 38.22 178 LEU A CA 1
ATOM 1425 C C . LEU A 1 178 ? 14.223 10.414 -37.322 1.00 38.22 178 LEU A C 1
ATOM 1427 O O . LEU A 1 178 ? 13.051 10.790 -37.309 1.00 38.22 178 LEU A O 1
ATOM 1431 N N . GLY A 1 179 ? 14.880 10.187 -38.462 1.00 37.88 179 GLY A N 1
ATOM 1432 C CA . GLY A 1 179 ? 14.295 10.319 -39.796 1.00 37.88 179 GLY A CA 1
ATOM 1433 C C . GLY A 1 179 ? 13.314 9.199 -40.152 1.00 37.88 179 GLY A C 1
ATOM 1434 O O . GLY A 1 179 ? 12.327 9.462 -40.840 1.00 37.88 179 GLY A O 1
ATOM 1435 N N . GLU A 1 180 ? 13.528 7.979 -39.650 1.00 41.16 180 GLU A N 1
ATOM 1436 C CA . GLU A 1 180 ? 12.618 6.848 -39.896 1.00 41.16 180 GLU A CA 1
ATOM 1437 C C . GLU A 1 180 ? 11.305 6.926 -39.096 1.00 41.16 180 GLU A C 1
ATOM 1439 O O . GLU A 1 180 ? 10.291 6.387 -39.532 1.00 41.16 180 GLU A O 1
ATOM 1444 N N . VAL A 1 181 ? 11.259 7.694 -38.001 1.00 38.12 181 VAL A N 1
ATOM 1445 C CA . VAL A 1 181 ? 10.038 7.896 -37.190 1.00 38.12 181 VAL A CA 1
ATOM 1446 C C . VAL A 1 181 ? 9.017 8.822 -37.876 1.00 38.12 181 VAL A C 1
ATOM 1448 O O . VAL A 1 181 ? 7.845 8.823 -37.517 1.00 38.12 181 VAL A O 1
ATOM 1451 N N . ASN A 1 182 ? 9.415 9.570 -38.911 1.00 40.28 182 ASN A N 1
ATOM 1452 C CA . ASN A 1 182 ? 8.514 10.446 -39.679 1.00 40.28 182 ASN A CA 1
ATOM 1453 C C . ASN A 1 182 ? 8.001 9.824 -40.994 1.00 40.28 182 ASN A C 1
ATOM 1455 O O . ASN A 1 182 ? 7.407 10.525 -41.817 1.00 40.28 182 ASN A O 1
ATOM 1459 N N . LYS A 1 183 ? 8.213 8.521 -41.213 1.00 41.84 183 LYS A N 1
ATOM 1460 C CA . LYS A 1 183 ? 7.595 7.770 -42.315 1.00 41.84 183 LYS A CA 1
ATOM 1461 C C . LYS A 1 183 ? 6.987 6.458 -41.817 1.00 41.84 183 LYS A C 1
ATOM 1463 O O . LYS A 1 183 ? 7.443 5.390 -42.211 1.00 41.84 183 LYS A O 1
ATOM 1468 N N . GLN A 1 184 ? 5.933 6.555 -41.011 1.00 33.22 184 GLN A N 1
ATOM 1469 C CA . GLN A 1 184 ? 4.862 5.557 -40.903 1.00 33.22 184 GLN A CA 1
ATOM 1470 C C . GLN A 1 184 ? 3.593 6.209 -40.357 1.00 33.22 184 GLN A C 1
ATOM 1472 O O . GLN A 1 184 ? 3.713 7.024 -39.417 1.00 33.22 184 GLN A O 1
#

Secondary structure (DSSP, 8-state):
-BHHHHHHHHHTT--------S---HHHHHHHHHHHHHHHEEE-TTS-EEE-HHHHHHHHHHHHHHHHH--B--SS-HHHHHHHHHHTTHHHHHHHHS-HHHHHHHHHHHHHHHHHHHHHHHH--SSSHHHHHHHHHHHHHHHTTPPPHHHHHHHHHHHHHHGGG--THHHHHHHHHHHGGG--